Protein AF-A0A3A4NJS9-F1 (afdb_monomer_lite)

Sequence (303 aa):
MFRKFLFAFMALVCLAGTGICQDGVKNGLKVWTTDWDNGSPDTGYEIYQWTYDEREMGYFLEKQLVIPPEIAGEPYAANVYDMGMDMIMFRGRTDLSAILTVSKGSGHFPSLGTEFQHRRLNADSEWELVQPPLFTTPADISPLGVDIYYDGDEIHIAWVEDNDAAGPHSMMCDIFDQAYTLNVDGTLTAQGEKKLVFSRRLDWGGKYPNNGGITGLTVCDFDGDGDMDFIVGEMFYGDSPASCAIQMIERLSANQWATSLKELWVGTPGHGAEGVCHADIDGDNTLDLIMTSGHSNAWSVVV

Secondary structure (DSSP, 8-state):
-GGGGHHHHHHHHHHT-TTS--S---TT-EEEEE---TTB-TT-EEEEEEEEETTTTEEEEEEEEE-SPEETTEE--S-EE---EEEE--TT--S-EEEEEEEESSSSS-TT-EEEEEEEE-TTS-EEE-SS-S-BPPTT-EEEEEEEEEETTEEEEEEEEE--TT-TTEEEEEEEEEEEEE-TTS-EEE-SSPEEEEEEEEETTPPTTSPPEEEEEEEE--SSSSS-EEEEEEE-SS-BSS-EEEEEE-EEETTEE-SSPEEEEEESSB----EEEEE--SSSSS-EEEEE--SSS--EEE-

pLDDT: mean 78.02, std 16.61, range [23.78, 97.38]

Foldseek 3Di:
DVVQPPFVVQVQCVLLVPDFQPPDPDFQDWDWDWTQDQFDAQQATKIWIWTDHPVVSGTDIDIAGQGADQAQNHGDRGGWHAKAKDWDQAPPHDKIKMFIWTADPHPQFRQQFTFGFIWIQDPVRHTDTLDHTLDGDHTRKHWQYWEWDDQPNWIKIKTWIQPDPVPDFKTKTWIKMWTWDQDPSRDTDTDDDIDTQAIDMGGLPDAPVPFAHWGAWDWAPQVVPRGIKIWTKGAHPDFHQAKTFIWIFDDPDPPDIDHDIHTPDIDGPHQIFSHWDWDPRRPPPHIWIWTWHDDPPIHIDTD

Radius of gyration: 18.69 Å; chains: 1; bounding box: 50×48×46 Å

Structure (mmCIF, N/CA/C/O backbone):
data_AF-A0A3A4NJS9-F1
#
_entry.id   AF-A0A3A4NJS9-F1
#
loop_
_atom_site.group_PDB
_atom_site.id
_atom_site.type_symbol
_atom_site.label_atom_id
_atom_site.label_alt_id
_atom_site.label_comp_id
_atom_site.label_asym_id
_atom_site.label_entity_id
_atom_site.label_seq_id
_atom_site.pdbx_PDB_ins_code
_atom_site.Cartn_x
_atom_site.Cartn_y
_atom_site.Cartn_z
_atom_site.occupancy
_atom_site.B_iso_or_equiv
_atom_site.auth_seq_id
_atom_site.auth_comp_id
_atom_site.auth_asym_id
_atom_site.auth_atom_id
_atom_site.pdbx_PDB_model_num
ATOM 1 N N . MET A 1 1 ? 5.198 -13.200 -21.147 1.00 32.84 1 MET A N 1
ATOM 2 C CA . MET A 1 1 ? 4.088 -14.041 -20.646 1.00 32.84 1 MET A CA 1
ATOM 3 C C . MET A 1 1 ? 4.481 -14.814 -19.388 1.00 32.84 1 MET A C 1
ATOM 5 O O . MET A 1 1 ? 3.844 -14.592 -18.380 1.00 32.84 1 MET A O 1
ATOM 9 N N . PHE A 1 2 ? 5.563 -15.608 -19.381 1.00 23.78 2 PHE A N 1
ATOM 10 C CA . PHE A 1 2 ? 5.983 -16.382 -18.191 1.00 23.78 2 PHE A CA 1
ATOM 11 C C . PHE A 1 2 ? 6.450 -15.558 -16.971 1.00 23.78 2 PHE A C 1
ATOM 13 O O . PHE A 1 2 ? 6.254 -15.997 -15.848 1.00 23.78 2 PHE A O 1
ATOM 20 N N . ARG A 1 3 ? 7.020 -14.356 -17.162 1.00 26.44 3 ARG A N 1
ATOM 21 C CA . ARG A 1 3 ? 7.418 -13.473 -16.043 1.00 26.44 3 ARG A CA 1
ATOM 22 C C . ARG A 1 3 ? 6.233 -12.848 -15.288 1.00 26.44 3 ARG A C 1
ATOM 24 O O . ARG A 1 3 ? 6.370 -12.591 -14.104 1.00 26.44 3 ARG A O 1
ATOM 31 N N . LYS A 1 4 ? 5.084 -12.660 -15.958 1.00 33.81 4 LYS A N 1
ATOM 32 C CA . LYS A 1 4 ? 3.890 -11.991 -15.401 1.00 33.81 4 LYS A CA 1
ATOM 33 C C . LYS A 1 4 ? 3.215 -12.786 -14.275 1.00 33.81 4 LYS A C 1
ATOM 35 O O . LYS A 1 4 ? 2.537 -12.220 -13.439 1.00 33.81 4 LYS A O 1
ATOM 40 N N . PHE A 1 5 ? 3.409 -14.104 -14.254 1.00 36.88 5 PHE A N 1
ATOM 41 C CA . PHE A 1 5 ? 2.749 -14.989 -13.295 1.00 36.88 5 PHE A CA 1
ATOM 42 C C . PHE A 1 5 ? 3.582 -15.275 -12.047 1.00 36.88 5 PHE A C 1
ATOM 44 O O . PHE A 1 5 ? 3.038 -15.799 -11.087 1.00 36.88 5 PHE A O 1
ATOM 51 N N . LEU A 1 6 ? 4.884 -14.971 -12.043 1.00 36.47 6 LEU A N 1
ATOM 52 C CA . LEU A 1 6 ? 5.773 -15.453 -10.986 1.00 36.47 6 LEU A CA 1
ATOM 53 C C . LEU A 1 6 ? 5.572 -14.696 -9.661 1.00 36.47 6 LEU A C 1
ATOM 55 O O . LEU A 1 6 ? 5.582 -15.330 -8.616 1.00 36.47 6 LEU A O 1
ATOM 59 N N . PHE A 1 7 ? 5.317 -13.383 -9.693 1.00 39.06 7 PHE A N 1
ATOM 60 C CA . PHE A 1 7 ? 5.230 -12.551 -8.482 1.00 39.06 7 PHE A CA 1
ATOM 61 C C . PHE A 1 7 ? 3.995 -12.844 -7.625 1.00 39.06 7 PHE A C 1
ATOM 63 O O . PHE A 1 7 ? 4.141 -13.201 -6.458 1.00 39.06 7 PHE A O 1
ATOM 70 N N . ALA A 1 8 ? 2.796 -12.807 -8.218 1.00 42.22 8 ALA A N 1
ATOM 71 C CA . ALA A 1 8 ? 1.575 -13.209 -7.517 1.00 42.22 8 ALA A CA 1
ATOM 72 C C . ALA A 1 8 ? 1.670 -14.670 -7.036 1.00 42.22 8 ALA A C 1
ATOM 74 O O . ALA A 1 8 ? 1.317 -14.985 -5.902 1.00 42.22 8 ALA A O 1
ATOM 75 N N . PHE A 1 9 ? 2.240 -15.557 -7.860 1.00 40.66 9 PHE A N 1
ATOM 76 C CA . PHE A 1 9 ? 2.392 -16.970 -7.527 1.00 40.66 9 PHE A CA 1
ATOM 77 C C . PHE A 1 9 ? 3.321 -17.222 -6.330 1.00 40.66 9 PHE A C 1
ATOM 79 O O . PHE A 1 9 ? 3.074 -18.171 -5.602 1.00 40.66 9 PHE A O 1
ATOM 86 N N . MET A 1 10 ? 4.345 -16.404 -6.061 1.00 45.28 10 MET A N 1
ATOM 87 C CA . MET A 1 10 ? 5.249 -16.645 -4.922 1.00 45.28 10 MET A CA 1
ATOM 88 C C . MET A 1 10 ? 4.649 -16.279 -3.560 1.00 45.28 10 MET A C 1
ATOM 90 O O . MET A 1 10 ? 4.818 -17.050 -2.616 1.00 45.28 10 MET A O 1
ATOM 94 N N . ALA A 1 11 ? 3.870 -15.196 -3.468 1.00 47.75 11 ALA A N 1
ATOM 95 C CA . ALA A 1 11 ? 3.072 -14.908 -2.269 1.00 47.75 11 ALA A CA 1
ATOM 96 C C . ALA A 1 11 ? 2.036 -16.023 -2.016 1.00 47.75 11 ALA A C 1
ATOM 98 O O . ALA A 1 11 ? 1.887 -16.523 -0.902 1.00 47.75 11 ALA A O 1
ATOM 99 N N . LEU A 1 12 ? 1.401 -16.502 -3.090 1.00 49.25 12 LEU A N 1
ATOM 100 C CA . LEU A 1 12 ? 0.482 -17.642 -3.070 1.00 49.25 12 LEU A CA 1
ATOM 101 C C . LEU A 1 12 ? 1.162 -18.971 -2.698 1.00 49.25 12 LEU A C 1
ATOM 103 O O . LEU A 1 12 ? 0.545 -19.804 -2.042 1.00 49.25 12 LEU A O 1
ATOM 107 N N . VAL A 1 13 ? 2.430 -19.175 -3.068 1.00 47.41 13 VAL A N 1
ATOM 108 C CA . VAL A 1 13 ? 3.227 -20.355 -2.687 1.00 47.41 13 VAL A CA 1
ATOM 109 C C . VAL A 1 13 ? 3.629 -20.314 -1.213 1.00 47.41 13 VAL A C 1
ATOM 111 O O . VAL A 1 13 ? 3.652 -21.372 -0.594 1.00 47.41 13 VAL A O 1
ATOM 114 N N . CYS A 1 14 ? 3.868 -19.141 -0.617 1.00 46.19 14 CYS A N 1
ATOM 115 C CA . CYS A 1 14 ? 4.015 -19.024 0.841 1.00 46.19 14 CYS A CA 1
ATOM 116 C C . CYS A 1 14 ? 2.736 -19.428 1.578 1.00 46.19 14 CYS A C 1
ATOM 118 O O . CYS A 1 14 ? 2.811 -20.169 2.551 1.00 46.19 14 CYS A O 1
ATOM 120 N N . LEU A 1 15 ? 1.569 -19.040 1.057 1.00 44.38 15 LEU A N 1
ATOM 121 C CA . LEU A 1 15 ? 0.269 -19.476 1.582 1.00 44.38 15 LEU A CA 1
ATOM 122 C C . LEU A 1 15 ? -0.042 -20.960 1.294 1.00 44.38 15 LEU A C 1
ATOM 124 O O . LEU A 1 15 ? -0.908 -21.543 1.939 1.00 44.38 15 LEU A O 1
ATOM 128 N N . ALA A 1 16 ? 0.632 -21.578 0.319 1.00 38.97 16 ALA A N 1
ATOM 129 C CA . ALA A 1 16 ? 0.413 -22.964 -0.113 1.00 38.97 16 ALA A CA 1
ATOM 130 C C . ALA A 1 16 ? 1.562 -23.925 0.263 1.00 38.97 16 ALA A C 1
ATOM 132 O O . ALA A 1 16 ? 1.559 -25.088 -0.153 1.00 38.97 16 ALA A O 1
ATOM 133 N N . GLY A 1 17 ? 2.552 -23.461 1.034 1.00 37.31 17 GLY A N 1
ATOM 134 C CA . GLY A 1 17 ? 3.721 -24.224 1.466 1.00 37.31 17 GLY A CA 1
ATOM 135 C C . GLY A 1 17 ? 3.335 -25.357 2.412 1.00 37.31 17 GLY A C 1
ATOM 136 O O . GLY A 1 17 ? 3.249 -25.194 3.623 1.00 37.31 17 GLY A O 1
ATOM 137 N N . THR A 1 18 ? 3.100 -26.536 1.848 1.00 42.62 18 THR A N 1
ATOM 138 C CA . THR A 1 18 ? 2.672 -27.746 2.551 1.00 42.62 18 THR A CA 1
ATOM 139 C C . THR A 1 18 ? 3.620 -28.130 3.693 1.00 42.62 18 THR A C 1
ATOM 141 O O . THR A 1 18 ? 4.733 -28.594 3.435 1.00 42.62 18 THR A O 1
ATOM 144 N N . GLY A 1 19 ? 3.153 -28.041 4.944 1.00 35.12 19 GLY A N 1
ATOM 145 C CA . GLY A 1 19 ? 3.668 -28.896 6.016 1.00 35.12 19 GLY A CA 1
ATOM 146 C C . GLY A 1 19 ? 3.512 -28.430 7.462 1.00 35.12 19 GLY A C 1
ATOM 147 O O . GLY A 1 19 ? 3.438 -29.310 8.315 1.00 35.12 19 GLY A O 1
ATOM 148 N N . ILE A 1 20 ? 3.509 -27.123 7.769 1.00 35.12 20 ILE A N 1
ATOM 149 C CA . ILE A 1 20 ? 3.637 -26.677 9.179 1.00 35.12 20 ILE A CA 1
ATOM 150 C C . ILE A 1 20 ? 2.732 -25.491 9.574 1.00 35.12 20 ILE A C 1
ATOM 152 O O . ILE A 1 20 ? 2.315 -25.455 10.723 1.00 35.12 20 ILE A O 1
ATOM 156 N N . CYS A 1 21 ? 2.301 -24.614 8.664 1.00 36.41 21 CYS A N 1
ATOM 157 C CA . CYS A 1 21 ? 1.276 -23.601 8.957 1.00 36.41 21 CYS A CA 1
ATOM 158 C C . CYS A 1 21 ? -0.089 -24.077 8.441 1.00 36.41 21 CYS A C 1
ATOM 160 O O . CYS A 1 21 ? -0.435 -23.929 7.270 1.00 36.41 21 CYS A O 1
ATOM 162 N N . GLN A 1 22 ? -0.841 -24.767 9.298 1.00 38.66 22 GLN A N 1
ATOM 163 C CA . GLN A 1 22 ? -2.179 -25.262 8.972 1.00 38.66 22 GLN A CA 1
ATOM 164 C C . GLN A 1 22 ? -3.256 -24.625 9.847 1.00 38.66 22 GLN A C 1
ATOM 166 O O . GLN A 1 22 ? -4.275 -25.263 10.107 1.00 38.66 22 GLN A O 1
ATOM 171 N N . ASP A 1 23 ? -3.073 -23.357 10.217 1.00 40.78 23 ASP A N 1
ATOM 172 C CA . ASP A 1 23 ? -4.200 -22.503 10.565 1.00 40.78 23 ASP A CA 1
ATOM 173 C C . ASP A 1 23 ? -4.693 -21.741 9.319 1.00 40.78 23 ASP A C 1
ATOM 175 O O . ASP A 1 23 ? -4.350 -20.609 9.014 1.00 40.78 23 ASP A O 1
ATOM 179 N N . GLY A 1 24 ? -5.562 -22.423 8.561 1.00 53.25 24 GLY A N 1
ATOM 180 C CA . GLY A 1 24 ? -6.779 -21.764 8.092 1.00 53.25 24 GLY A CA 1
ATOM 181 C C . GLY A 1 24 ? -6.855 -21.176 6.680 1.00 53.25 24 GLY A C 1
ATOM 182 O O . GLY A 1 24 ? -7.648 -20.251 6.499 1.00 53.25 24 GLY A O 1
ATOM 183 N N . VAL A 1 25 ? -6.197 -21.723 5.648 1.00 61.03 25 VAL A N 1
ATOM 184 C CA . VAL A 1 25 ? -6.650 -21.433 4.269 1.00 61.03 25 VAL A CA 1
ATOM 185 C C . VAL A 1 25 ? -8.024 -22.085 4.061 1.00 61.03 25 VAL A C 1
ATOM 187 O O . VAL A 1 25 ? -8.148 -23.291 3.839 1.00 61.03 25 VAL A O 1
ATOM 190 N N . LYS A 1 26 ? -9.086 -21.290 4.213 1.00 73.25 26 LYS A N 1
ATOM 191 C CA . LYS A 1 26 ? -10.477 -21.744 4.100 1.00 73.25 26 LYS A CA 1
ATOM 192 C C . LYS A 1 26 ? -10.933 -21.694 2.652 1.00 73.25 26 LYS A C 1
ATOM 194 O O . LYS A 1 26 ? -10.577 -20.787 1.903 1.00 73.25 26 LYS A O 1
ATOM 199 N N . ASN A 1 27 ? -11.771 -22.653 2.275 1.00 81.50 27 ASN A N 1
ATOM 200 C CA . ASN A 1 27 ? -12.459 -22.626 0.992 1.00 81.50 27 ASN A CA 1
ATOM 201 C C . ASN A 1 27 ? -13.167 -21.280 0.783 1.00 81.50 27 ASN A C 1
ATOM 203 O O . ASN A 1 27 ? -13.883 -20.807 1.668 1.00 81.50 27 ASN A O 1
ATOM 207 N N . GLY A 1 28 ? -12.956 -20.671 -0.379 1.00 81.06 28 GLY A N 1
ATOM 208 C CA . GLY A 1 28 ? -13.473 -19.348 -0.703 1.00 81.06 28 GLY A CA 1
ATOM 209 C C . GLY A 1 28 ? -12.636 -18.178 -0.183 1.00 81.06 28 GLY A C 1
ATOM 210 O O . GLY A 1 28 ? -13.082 -17.044 -0.347 1.00 81.06 28 GLY A O 1
ATOM 211 N N . LEU A 1 29 ? -11.454 -18.404 0.415 1.00 81.06 29 LEU A N 1
ATOM 212 C CA . LEU A 1 29 ? -10.520 -17.318 0.730 1.00 81.06 29 LEU A CA 1
ATOM 213 C C . LEU A 1 29 ? -10.198 -16.546 -0.549 1.00 81.06 29 LEU A C 1
ATOM 215 O O . LEU A 1 29 ? -9.779 -17.144 -1.541 1.00 81.06 29 LEU A O 1
ATOM 219 N N . LYS A 1 30 ? -10.380 -15.228 -0.500 1.00 81.62 30 LYS A N 1
ATOM 220 C CA . LYS A 1 30 ? -10.083 -14.326 -1.606 1.00 81.62 30 LYS A CA 1
ATOM 221 C C . LYS A 1 30 ? -8.822 -13.527 -1.312 1.00 81.62 30 LYS A C 1
ATOM 223 O O . LYS A 1 30 ? -8.692 -12.965 -0.231 1.00 81.62 30 LYS A O 1
ATOM 228 N N . VAL A 1 31 ? -7.926 -13.476 -2.288 1.00 79.12 31 VAL A N 1
ATOM 229 C CA . VAL A 1 31 ? -6.714 -12.651 -2.279 1.00 79.12 31 VAL A CA 1
ATOM 230 C C . VAL A 1 31 ? -6.769 -11.751 -3.499 1.00 79.12 31 VAL A C 1
ATOM 232 O O . VAL A 1 31 ? -7.114 -12.217 -4.583 1.00 79.12 31 VAL A O 1
ATOM 235 N N . TRP A 1 32 ? -6.425 -10.478 -3.344 1.00 81.06 32 TRP A N 1
ATOM 236 C CA . TRP A 1 32 ? -6.369 -9.544 -4.460 1.00 81.06 32 TRP A CA 1
ATOM 237 C C . TRP A 1 32 ? -4.940 -9.089 -4.694 1.00 81.06 32 TRP A C 1
ATOM 239 O O . TRP A 1 32 ? -4.208 -8.805 -3.753 1.00 81.06 32 TRP A O 1
ATOM 249 N N . THR A 1 33 ? -4.542 -9.023 -5.957 1.00 76.62 33 THR A N 1
ATOM 250 C CA . THR A 1 33 ? -3.217 -8.541 -6.357 1.00 76.62 33 THR A CA 1
ATOM 251 C C . THR A 1 33 ? -3.353 -7.618 -7.555 1.00 76.62 33 THR A C 1
ATOM 253 O O . THR A 1 33 ? -4.191 -7.859 -8.426 1.00 76.62 33 THR A O 1
ATOM 256 N N . THR A 1 34 ? -2.497 -6.614 -7.650 1.00 74.81 34 THR A N 1
ATOM 257 C CA . THR A 1 34 ? -2.317 -5.793 -8.853 1.00 74.81 34 THR A CA 1
ATOM 258 C C . THR A 1 34 ? -1.101 -6.270 -9.643 1.00 74.81 34 THR A C 1
ATOM 260 O O . THR A 1 34 ? -0.185 -6.870 -9.081 1.00 74.81 34 THR A O 1
ATOM 263 N N . ASP A 1 35 ? -1.096 -6.050 -10.961 1.00 67.88 35 ASP A N 1
ATOM 264 C CA . ASP A 1 35 ? 0.132 -6.205 -11.753 1.00 67.88 35 ASP A CA 1
ATOM 265 C C . ASP A 1 35 ? 0.956 -4.920 -11.671 1.00 67.88 35 ASP A C 1
ATOM 267 O O . ASP A 1 35 ? 0.426 -3.829 -11.886 1.00 67.88 35 ASP A O 1
ATOM 271 N N . TRP A 1 36 ? 2.257 -5.057 -11.441 1.00 60.03 36 TRP A N 1
ATOM 272 C CA . TRP A 1 36 ? 3.209 -3.990 -11.712 1.00 60.03 36 TRP A CA 1
ATOM 273 C C . TRP A 1 36 ? 3.737 -4.201 -13.128 1.00 60.03 36 TRP A C 1
ATOM 275 O O . TRP A 1 36 ? 4.666 -4.986 -13.345 1.00 60.03 36 TRP A O 1
ATOM 285 N N . ASP A 1 37 ? 3.136 -3.541 -14.122 1.00 56.00 37 ASP A N 1
ATOM 286 C CA . ASP A 1 37 ? 3.671 -3.578 -15.476 1.00 56.00 37 ASP A CA 1
ATOM 287 C C . ASP A 1 37 ? 4.039 -2.208 -16.051 1.00 56.00 37 ASP A C 1
ATOM 289 O O . ASP A 1 37 ? 3.354 -1.195 -15.948 1.00 56.00 37 ASP A O 1
ATOM 293 N N . ASN A 1 38 ? 5.214 -2.198 -16.677 1.00 53.44 38 ASN A N 1
ATOM 294 C CA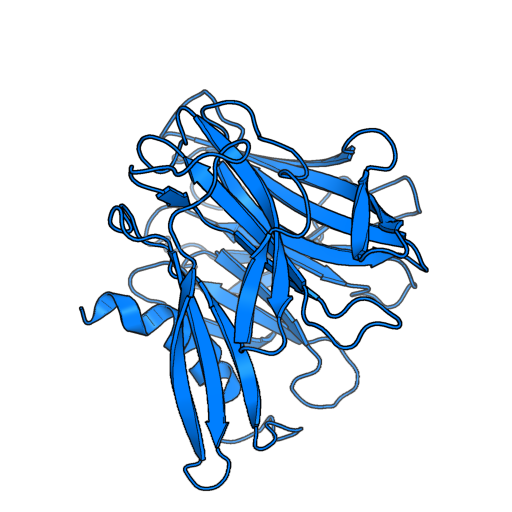 . ASN A 1 38 ? 5.721 -1.075 -17.440 1.00 53.44 38 ASN A CA 1
ATOM 295 C C . ASN A 1 38 ? 4.893 -0.988 -18.734 1.00 53.44 38 ASN A C 1
ATOM 297 O O . ASN A 1 38 ? 5.205 -1.669 -19.716 1.00 53.44 38 ASN A O 1
ATOM 301 N N . GLY A 1 39 ? 3.827 -0.185 -18.717 1.00 52.50 39 GLY A N 1
ATOM 302 C CA . GLY A 1 39 ? 2.961 0.049 -19.873 1.00 52.50 39 GLY A CA 1
ATOM 303 C C . GLY A 1 39 ? 1.733 -0.854 -19.944 1.00 52.50 39 GLY A C 1
ATOM 304 O O . GLY A 1 39 ? 1.499 -1.460 -20.996 1.00 52.50 39 GLY A O 1
ATOM 305 N N . SER A 1 40 ? 0.941 -0.914 -18.864 1.00 54.16 40 SER A N 1
ATOM 306 C CA . SER A 1 40 ? -0.438 -1.406 -18.955 1.00 54.16 40 SER A CA 1
ATOM 307 C C . SER A 1 40 ? -1.133 -0.718 -20.139 1.00 54.16 40 SER A C 1
ATOM 309 O O . SER A 1 40 ? -1.053 0.510 -20.254 1.00 54.16 40 SER A O 1
ATOM 311 N N . PRO A 1 41 ? -1.734 -1.486 -21.069 1.00 52.94 41 PRO A N 1
ATOM 312 C CA . PRO A 1 41 ? -2.335 -0.933 -22.277 1.00 52.94 41 PRO A CA 1
ATOM 313 C C . PRO A 1 41 ? -3.440 0.078 -21.943 1.00 52.94 41 PRO A C 1
ATOM 315 O O . PRO A 1 41 ? -4.017 0.034 -20.859 1.00 52.94 41 PRO A O 1
ATOM 318 N N . ASP A 1 42 ? -3.804 0.919 -22.920 1.00 53.12 42 ASP A N 1
ATOM 319 C CA . ASP A 1 42 ? -4.856 1.963 -22.866 1.00 53.12 42 ASP A CA 1
ATOM 320 C C . ASP A 1 42 ? -6.264 1.472 -22.423 1.00 53.12 42 ASP A C 1
ATOM 322 O O . ASP A 1 42 ? -7.248 2.206 -22.491 1.00 53.12 42 ASP A O 1
ATOM 326 N N . THR A 1 43 ? -6.396 0.206 -22.022 1.00 53.00 43 THR A N 1
ATOM 327 C CA . THR A 1 43 ? -7.625 -0.477 -21.614 1.00 53.00 43 THR A CA 1
ATOM 328 C C . THR A 1 43 ? -7.899 -0.442 -20.107 1.00 53.00 43 THR A C 1
ATOM 330 O O . THR A 1 43 ? -8.963 -0.906 -19.705 1.00 53.00 43 THR A O 1
ATOM 333 N N . GLY A 1 44 ? -6.985 0.094 -19.290 1.00 60.44 44 GLY A N 1
ATOM 334 C CA . GLY A 1 44 ? -7.092 0.125 -17.825 1.00 60.44 44 GLY A CA 1
ATOM 335 C C . GLY A 1 44 ? -6.130 -0.843 -17.131 1.00 60.44 44 GLY A C 1
ATOM 336 O O . GLY A 1 44 ? -5.307 -1.472 -17.794 1.00 60.44 44 GLY A O 1
ATOM 337 N N . TYR A 1 45 ? -6.216 -0.946 -15.803 1.00 71.00 45 TYR A N 1
ATOM 338 C CA . TYR A 1 45 ? -5.335 -1.794 -14.992 1.00 71.00 45 TYR A CA 1
ATOM 339 C C . TYR A 1 45 ? -6.059 -3.029 -14.449 1.00 71.00 45 TYR A C 1
ATOM 341 O O . TYR A 1 45 ? -7.282 -3.060 -14.287 1.00 71.00 45 TYR A O 1
ATOM 349 N N . GLU A 1 46 ? -5.286 -4.082 -14.201 1.00 74.31 46 GLU A N 1
ATOM 350 C CA . GLU A 1 46 ? -5.798 -5.401 -13.839 1.00 74.31 46 GLU A CA 1
ATOM 351 C C . GLU A 1 46 ? -5.730 -5.593 -12.323 1.00 74.31 46 GLU A C 1
ATOM 353 O O . GLU A 1 46 ? -4.654 -5.527 -11.727 1.00 74.31 46 GLU A O 1
ATOM 358 N N . ILE A 1 47 ? -6.886 -5.857 -11.712 1.00 78.88 47 ILE A N 1
ATOM 359 C CA . ILE A 1 47 ? -6.968 -6.395 -10.355 1.00 78.88 47 ILE A CA 1
ATOM 360 C C . ILE A 1 47 ? -7.292 -7.877 -10.495 1.00 78.88 47 ILE A C 1
ATOM 362 O O . ILE A 1 47 ? -8.315 -8.279 -11.056 1.00 78.88 47 ILE A O 1
ATOM 366 N N . TYR A 1 48 ? -6.400 -8.713 -9.996 1.00 81.00 48 TYR A N 1
ATOM 367 C CA . TYR A 1 48 ? -6.583 -10.152 -9.982 1.00 81.00 48 TYR A CA 1
ATOM 368 C C . TYR A 1 48 ? -7.197 -10.560 -8.651 1.00 81.00 48 TYR A C 1
ATOM 370 O O . TYR A 1 48 ? -6.640 -10.248 -7.604 1.00 81.00 48 TYR A O 1
ATOM 378 N N . GLN A 1 49 ? -8.316 -11.275 -8.694 1.00 84.69 49 GLN A N 1
ATOM 379 C CA . GLN A 1 49 ? -8.897 -11.945 -7.539 1.00 84.69 49 GLN A CA 1
ATOM 380 C C . GLN A 1 49 ? -8.539 -13.430 -7.617 1.00 84.69 49 GLN A C 1
ATOM 382 O O . GLN A 1 49 ? -8.912 -14.136 -8.551 1.00 84.69 49 GLN A O 1
ATOM 387 N N . TRP A 1 50 ? -7.857 -13.928 -6.602 1.00 83.00 50 TRP A N 1
ATOM 388 C CA . TRP A 1 50 ? -7.540 -15.335 -6.426 1.00 83.00 50 TRP A CA 1
ATOM 389 C C . TRP A 1 50 ? -8.501 -15.915 -5.405 1.00 83.00 50 TRP A C 1
ATOM 391 O O . TRP A 1 50 ? -8.647 -15.353 -4.328 1.00 83.00 50 TRP A O 1
ATOM 401 N N 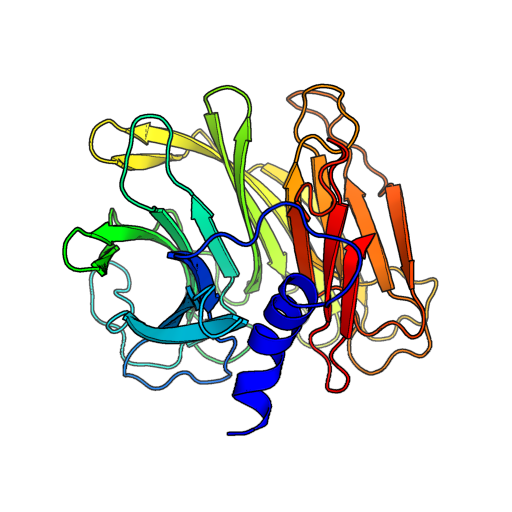. THR A 1 51 ? -9.159 -17.025 -5.723 1.00 83.62 51 THR A N 1
ATOM 402 C CA . THR A 1 51 ? -10.040 -17.723 -4.776 1.00 83.62 51 THR A CA 1
ATOM 403 C C . THR A 1 51 ? -9.485 -19.103 -4.478 1.00 83.62 51 THR A C 1
ATOM 405 O O . THR A 1 51 ? -9.282 -19.888 -5.403 1.00 83.62 51 THR A O 1
ATOM 408 N N . TYR A 1 52 ? -9.244 -19.412 -3.208 1.00 82.94 52 TYR A N 1
ATOM 409 C CA . TYR A 1 52 ? -8.831 -20.748 -2.797 1.00 82.94 52 TYR A CA 1
ATOM 410 C C . TYR A 1 52 ? -10.004 -21.732 -2.879 1.00 82.94 52 TYR A C 1
ATOM 412 O O . TYR A 1 52 ? -11.064 -21.471 -2.310 1.00 82.94 52 TYR A O 1
ATOM 420 N N . ASP A 1 53 ? -9.808 -22.876 -3.535 1.00 82.88 53 ASP A N 1
ATOM 421 C CA . ASP A 1 53 ? -10.715 -24.026 -3.463 1.00 82.88 53 ASP A CA 1
ATOM 422 C C . ASP A 1 53 ? -10.026 -25.162 -2.703 1.00 82.88 53 ASP A C 1
ATOM 424 O O . ASP A 1 53 ? -9.011 -25.712 -3.138 1.00 82.88 53 ASP A O 1
ATOM 428 N N . GLU A 1 54 ? -10.612 -25.549 -1.572 1.00 84.19 54 GLU A N 1
ATOM 429 C CA . GLU A 1 54 ? -10.098 -26.642 -0.740 1.00 84.19 54 GLU A CA 1
ATOM 430 C C . GLU A 1 54 ? -10.128 -28.001 -1.454 1.00 84.19 54 GLU A C 1
ATOM 432 O O . GLU A 1 54 ? -9.322 -28.877 -1.153 1.00 84.19 54 GLU A O 1
ATOM 437 N N . ARG A 1 55 ? -11.053 -28.200 -2.402 1.00 84.81 55 ARG A N 1
ATOM 438 C CA . ARG A 1 55 ? -11.226 -29.485 -3.099 1.00 84.81 55 ARG A CA 1
ATOM 439 C C . ARG A 1 55 ? -10.105 -29.726 -4.096 1.00 84.81 55 ARG A C 1
ATOM 441 O O . ARG A 1 55 ? -9.705 -30.866 -4.307 1.00 84.81 55 ARG A O 1
ATOM 448 N N . GLU A 1 56 ? -9.622 -28.643 -4.688 1.00 85.19 56 GLU A N 1
ATOM 449 C CA . GLU A 1 56 ? -8.553 -28.637 -5.685 1.00 85.19 56 GLU A CA 1
ATOM 450 C C . GLU A 1 56 ? -7.194 -28.308 -5.047 1.00 85.19 56 GLU A C 1
ATOM 452 O O . GLU A 1 56 ? -6.168 -28.380 -5.721 1.00 85.19 56 GLU A O 1
ATOM 457 N N . MET A 1 57 ? -7.180 -27.986 -3.744 1.00 80.69 57 MET A N 1
ATOM 458 C CA . MET A 1 57 ? -5.990 -27.613 -2.974 1.00 80.69 57 MET A CA 1
ATOM 459 C C . MET A 1 57 ? -5.192 -26.499 -3.666 1.00 80.69 57 MET A C 1
ATOM 461 O O . MET A 1 57 ? -3.966 -26.565 -3.778 1.00 80.69 57 MET A O 1
ATOM 465 N N . GLY A 1 58 ? -5.893 -25.491 -4.188 1.00 78.38 58 GLY A N 1
ATOM 466 C CA . GLY A 1 58 ? -5.276 -24.480 -5.037 1.00 78.38 58 GLY A CA 1
ATOM 467 C C . GLY A 1 58 ? -6.117 -23.226 -5.220 1.00 78.38 58 GLY A C 1
ATOM 468 O O . GLY A 1 58 ? -7.292 -23.175 -4.863 1.00 78.38 58 GLY A O 1
ATOM 469 N N . TYR A 1 59 ? -5.486 -22.204 -5.792 1.00 79.50 59 TYR A N 1
ATOM 470 C CA . TYR A 1 59 ? -6.118 -20.923 -6.080 1.00 79.50 59 TYR A CA 1
ATOM 471 C C . TYR A 1 59 ? -6.555 -20.824 -7.540 1.00 79.50 59 TYR A C 1
ATOM 473 O O . TYR A 1 59 ? -5.807 -21.162 -8.460 1.00 79.50 59 TYR A O 1
ATOM 481 N N . PHE A 1 60 ? -7.756 -20.294 -7.740 1.00 86.25 60 PHE A N 1
ATOM 482 C CA . PHE A 1 60 ? -8.342 -19.997 -9.039 1.00 86.25 60 PHE A CA 1
ATOM 483 C C . PHE A 1 60 ? -8.261 -18.507 -9.306 1.00 86.25 60 PHE A C 1
ATOM 485 O O . PHE A 1 60 ? -8.662 -17.699 -8.471 1.00 86.25 60 PHE A O 1
ATOM 492 N N . LEU A 1 61 ? -7.746 -18.162 -10.480 1.00 81.38 61 LEU A N 1
ATOM 493 C CA . LEU A 1 61 ? -7.593 -16.785 -10.914 1.00 81.38 61 LEU A CA 1
ATOM 494 C C . LEU A 1 61 ? -8.862 -16.300 -11.613 1.00 81.38 61 LEU A C 1
ATOM 496 O O . LEU A 1 61 ? -9.223 -16.800 -12.679 1.00 81.38 61 LEU A O 1
ATOM 500 N N . GLU A 1 62 ? -9.480 -15.273 -11.051 1.00 82.44 62 GLU A N 1
ATOM 501 C CA . GLU A 1 62 ? -10.451 -14.420 -11.717 1.00 82.44 62 GLU A CA 1
ATOM 502 C C . GLU A 1 62 ? -9.795 -13.066 -12.000 1.00 82.44 62 GLU A C 1
ATOM 504 O O . GLU A 1 62 ? -9.215 -12.429 -11.121 1.00 82.44 62 GLU A O 1
ATOM 509 N N . LYS A 1 63 ? -9.852 -12.625 -13.254 1.00 77.19 63 LYS A N 1
ATOM 510 C CA . LYS A 1 63 ? -9.300 -11.336 -13.666 1.00 77.19 63 LYS A CA 1
ATOM 511 C C . LYS A 1 63 ? -10.422 -10.312 -13.735 1.00 77.19 63 LYS A C 1
ATOM 513 O O . LYS A 1 63 ? -11.340 -10.478 -14.538 1.00 77.19 63 LYS A O 1
ATOM 518 N N . GLN A 1 64 ? -10.298 -9.240 -12.963 1.00 71.81 64 GLN A N 1
ATOM 519 C CA . GLN A 1 64 ? -11.164 -8.074 -13.056 1.00 71.81 64 GLN A CA 1
ATOM 520 C C . GLN A 1 64 ? -10.394 -6.940 -13.730 1.00 71.81 64 GLN A C 1
ATOM 522 O O . GLN A 1 64 ? -9.286 -6.581 -13.329 1.00 71.81 64 GLN A O 1
ATOM 527 N N . LEU A 1 65 ? -10.970 -6.395 -14.798 1.00 68.44 65 LEU A N 1
ATOM 528 C CA . LEU A 1 65 ? -10.424 -5.210 -15.443 1.00 68.44 65 LEU A CA 1
ATOM 529 C C . LEU A 1 65 ? -11.057 -3.987 -14.792 1.00 68.44 65 LEU A C 1
ATOM 531 O O . LEU A 1 65 ? -12.277 -3.827 -14.845 1.00 68.44 65 LEU A O 1
ATOM 535 N N . VAL A 1 66 ? -10.235 -3.115 -14.222 1.00 66.75 66 VAL A N 1
ATOM 536 C CA . VAL A 1 66 ? -10.692 -1.775 -13.873 1.00 66.75 66 VAL A CA 1
ATOM 537 C C . VAL A 1 66 ? -10.621 -0.946 -15.149 1.00 66.75 66 VAL A C 1
ATOM 539 O O . VAL A 1 66 ? -9.551 -0.776 -15.732 1.00 66.75 66 VAL A O 1
ATOM 542 N N . ILE A 1 67 ? -11.792 -0.502 -15.612 1.00 62.84 67 ILE A N 1
ATOM 543 C CA . ILE A 1 67 ? -12.010 0.362 -16.789 1.00 62.84 67 ILE A CA 1
ATOM 544 C C . ILE A 1 67 ? -11.056 1.579 -16.725 1.00 62.84 67 ILE A C 1
ATOM 546 O O . ILE A 1 67 ? -10.666 1.941 -15.609 1.00 62.84 67 ILE A O 1
ATOM 550 N N . PRO A 1 68 ? -10.640 2.188 -17.868 1.00 60.91 68 PRO A N 1
ATOM 551 C CA . PRO A 1 68 ? -9.547 3.158 -17.912 1.00 60.91 68 PRO A CA 1
ATOM 552 C C . PRO A 1 68 ? -9.615 4.169 -16.774 1.00 60.91 68 PRO A C 1
ATOM 554 O O . PRO A 1 68 ? -10.713 4.649 -16.474 1.00 60.91 68 PRO A O 1
ATOM 557 N N . PRO A 1 69 ? -8.479 4.481 -16.128 1.00 59.88 69 PRO A N 1
ATOM 558 C CA . PRO A 1 69 ? -8.487 5.384 -14.992 1.00 59.88 69 PRO A CA 1
ATOM 559 C C . PRO A 1 69 ? -9.202 6.682 -15.366 1.00 59.88 69 PRO A C 1
ATOM 561 O O . PRO A 1 69 ? -8.919 7.297 -16.394 1.00 59.88 69 PRO A O 1
ATOM 564 N N . GLU A 1 70 ? -10.152 7.085 -14.529 1.00 64.06 70 GLU A N 1
ATOM 565 C CA . GLU A 1 70 ? -10.731 8.416 -14.604 1.00 64.06 70 GLU A CA 1
ATOM 566 C C . GLU A 1 70 ? -9.761 9.379 -13.920 1.00 64.06 70 GLU A C 1
ATOM 568 O O . GLU A 1 70 ? -9.473 9.230 -12.734 1.00 64.06 70 GLU A O 1
ATOM 573 N N . ILE A 1 71 ? -9.251 10.359 -14.663 1.00 61.00 71 ILE A N 1
ATOM 574 C CA . ILE A 1 71 ? -8.440 11.459 -14.142 1.00 61.00 71 ILE A CA 1
ATOM 575 C C . ILE A 1 71 ? -9.338 12.663 -13.978 1.00 61.00 71 ILE A C 1
ATOM 577 O O . ILE A 1 71 ? -9.896 13.159 -14.954 1.00 61.00 71 ILE A O 1
ATOM 581 N N . ALA A 1 72 ? -9.443 13.167 -12.749 1.00 57.03 72 ALA A N 1
ATOM 582 C CA . ALA A 1 72 ? -10.306 14.308 -12.438 1.00 57.03 72 ALA A CA 1
ATOM 583 C C . ALA A 1 72 ? -11.754 14.133 -12.960 1.00 57.03 72 ALA A C 1
ATOM 585 O O . ALA A 1 72 ? -12.414 15.112 -13.302 1.00 57.03 72 ALA A O 1
ATOM 586 N N . GLY A 1 73 ? -12.234 12.883 -13.014 1.00 63.44 73 GLY A N 1
ATOM 587 C CA . GLY A 1 73 ? -13.554 12.523 -13.541 1.00 63.44 73 GLY A CA 1
ATOM 588 C C . GLY A 1 73 ? -13.635 12.358 -15.064 1.00 63.44 73 GLY A C 1
ATOM 589 O O . GLY A 1 73 ? -14.738 12.249 -15.587 1.00 63.44 73 GLY A O 1
ATOM 590 N N . GLU A 1 74 ? -12.506 12.340 -15.780 1.00 67.00 74 GLU A N 1
ATOM 591 C CA . GLU A 1 74 ? -12.450 12.188 -17.239 1.00 67.00 74 GLU A CA 1
ATOM 592 C C . GLU A 1 74 ? -11.659 10.934 -17.653 1.00 67.00 74 GLU A C 1
ATOM 594 O O . GLU A 1 74 ? -10.635 10.633 -17.038 1.00 67.00 74 GLU A O 1
ATOM 599 N N . PRO A 1 75 ? -12.053 10.211 -18.716 1.00 74.25 75 PRO A N 1
ATOM 600 C CA . PRO A 1 75 ? -11.315 9.035 -19.178 1.00 74.25 75 PRO A CA 1
ATOM 601 C C . PRO A 1 75 ? -9.858 9.352 -19.557 1.00 74.25 75 PRO A C 1
ATOM 603 O O . PRO A 1 75 ? -9.600 10.240 -20.374 1.00 74.25 75 PRO A O 1
ATOM 606 N N . TYR A 1 76 ? -8.898 8.585 -19.033 1.00 74.75 76 TYR A N 1
ATOM 607 C CA . TYR A 1 76 ? -7.487 8.656 -19.427 1.00 74.75 76 TYR A CA 1
ATOM 608 C C . TYR A 1 76 ? -7.099 7.514 -20.362 1.00 74.75 76 TYR A C 1
ATOM 610 O O . TYR A 1 76 ? -7.315 6.344 -20.059 1.00 74.75 76 TYR A O 1
ATOM 618 N N . ALA A 1 77 ? -6.490 7.867 -21.494 1.00 72.19 77 ALA A N 1
ATOM 619 C CA . ALA A 1 77 ? -6.072 6.935 -22.539 1.00 72.19 77 ALA A CA 1
ATOM 620 C C . ALA A 1 77 ? -4.562 7.051 -22.808 1.00 72.19 77 ALA A C 1
ATOM 622 O O . ALA A 1 77 ? -4.144 7.422 -23.906 1.00 72.19 77 ALA A O 1
ATOM 623 N N . ALA A 1 78 ? -3.752 6.824 -21.775 1.00 73.56 78 ALA A N 1
ATOM 624 C CA . ALA A 1 78 ? -2.311 6.640 -21.913 1.00 73.56 78 ALA A CA 1
ATOM 625 C C . ALA A 1 78 ? -1.793 5.670 -20.840 1.00 73.56 78 ALA A C 1
ATOM 627 O O . ALA A 1 78 ? -2.548 5.218 -19.978 1.00 73.56 78 ALA A O 1
ATOM 628 N N . ASN A 1 79 ? -0.495 5.367 -20.897 1.00 73.19 79 ASN A N 1
ATOM 629 C CA . ASN A 1 79 ? 0.139 4.417 -19.991 1.00 73.19 79 ASN A CA 1
ATOM 630 C C . ASN A 1 79 ? 0.042 4.856 -18.522 1.00 73.19 79 ASN A C 1
ATOM 632 O O . ASN A 1 79 ? 0.327 6.005 -18.168 1.00 73.19 79 ASN A O 1
ATOM 636 N N . VAL A 1 80 ? -0.276 3.884 -17.674 1.00 73.19 80 VAL A N 1
ATOM 637 C CA . VAL A 1 80 ? -0.136 3.952 -16.218 1.00 73.19 80 VAL A CA 1
ATOM 638 C C . VAL A 1 80 ? 1.150 3.222 -15.836 1.00 73.19 80 VAL A C 1
ATOM 640 O O . VAL A 1 80 ? 1.514 2.222 -16.460 1.00 73.19 80 VAL A O 1
ATOM 643 N N . TYR A 1 81 ? 1.843 3.749 -14.836 1.00 71.94 81 TYR A N 1
ATOM 644 C CA . TYR A 1 81 ? 3.033 3.158 -14.230 1.00 71.94 81 TYR A CA 1
ATOM 645 C C . TYR A 1 81 ? 2.794 3.006 -12.726 1.00 71.94 81 TYR A C 1
ATOM 647 O O . TYR A 1 81 ? 1.827 3.568 -12.225 1.00 71.94 81 TYR A O 1
ATOM 655 N N . ASP A 1 82 ? 3.645 2.231 -12.050 1.00 68.56 82 ASP A N 1
ATOM 656 C CA . ASP A 1 82 ? 3.767 2.087 -10.588 1.00 68.56 82 ASP A CA 1
ATOM 657 C C . ASP A 1 82 ? 2.473 2.182 -9.775 1.00 68.56 82 ASP A C 1
ATOM 659 O O . ASP A 1 82 ? 1.922 3.265 -9.554 1.00 68.56 82 ASP A O 1
ATOM 663 N N . MET A 1 83 ? 2.025 1.030 -9.278 1.00 69.88 83 MET A N 1
ATOM 664 C CA . MET A 1 83 ? 0.808 0.933 -8.486 1.00 69.88 83 MET A CA 1
ATOM 665 C C . MET A 1 83 ? 1.084 0.243 -7.160 1.00 69.88 83 MET A C 1
ATOM 667 O O . MET A 1 83 ? 1.490 -0.917 -7.116 1.00 69.88 83 MET A O 1
ATOM 671 N N . GLY A 1 84 ? 0.791 0.960 -6.089 1.00 78.06 84 GLY A N 1
ATOM 672 C CA . GLY A 1 84 ? 0.526 0.422 -4.770 1.00 78.06 84 GLY A CA 1
ATOM 673 C C . GLY A 1 84 ? -0.976 0.231 -4.604 1.00 78.06 84 GLY A C 1
ATOM 674 O O . GLY A 1 84 ? -1.794 0.968 -5.163 1.00 78.06 84 GLY A O 1
ATOM 675 N N . MET A 1 85 ? -1.346 -0.776 -3.834 1.00 86.81 85 MET A N 1
ATOM 676 C CA . MET A 1 85 ? -2.725 -1.021 -3.462 1.00 86.81 85 MET A CA 1
ATOM 677 C C . MET A 1 85 ? -2.749 -1.585 -2.061 1.00 86.81 85 MET A C 1
ATOM 679 O O . MET A 1 85 ? -1.985 -2.498 -1.763 1.00 86.81 85 MET A O 1
ATOM 683 N N . ASP A 1 86 ? -3.706 -1.109 -1.282 1.00 90.25 86 ASP A N 1
ATOM 684 C CA . ASP A 1 86 ? -4.172 -1.837 -0.119 1.00 90.25 86 ASP A CA 1
ATOM 685 C C . ASP A 1 86 ? -5.707 -1.836 -0.071 1.00 90.25 86 ASP A C 1
ATOM 687 O O . ASP A 1 86 ? -6.375 -1.022 -0.729 1.00 90.25 86 ASP A O 1
ATOM 691 N N . MET A 1 87 ? -6.272 -2.817 0.626 1.00 90.94 87 MET A N 1
ATOM 692 C CA . MET A 1 87 ? -7.701 -3.067 0.699 1.00 90.94 87 MET A CA 1
ATOM 693 C C . MET A 1 87 ? -8.167 -3.246 2.136 1.00 90.94 87 MET A C 1
ATOM 695 O O . MET A 1 87 ? -7.584 -3.984 2.920 1.00 90.94 87 MET A O 1
ATOM 699 N N . ILE A 1 88 ? -9.323 -2.668 2.445 1.00 91.56 88 ILE A N 1
ATOM 700 C CA . ILE A 1 88 ? -9.917 -2.743 3.772 1.00 91.56 88 ILE A CA 1
ATOM 701 C C . ILE A 1 88 ? -11.434 -2.888 3.685 1.00 91.56 88 ILE A C 1
ATOM 703 O O . ILE A 1 88 ? -12.105 -2.280 2.850 1.00 91.56 88 ILE A O 1
ATOM 707 N N . MET A 1 89 ? -12.007 -3.678 4.589 1.00 92.12 89 MET A N 1
ATOM 708 C CA . MET A 1 89 ? -13.431 -3.584 4.903 1.00 92.12 89 MET A CA 1
ATOM 709 C C . MET A 1 89 ? -13.594 -2.621 6.071 1.00 92.12 89 MET A C 1
ATOM 711 O O . MET A 1 89 ? -13.219 -2.935 7.202 1.00 92.12 89 MET A O 1
ATOM 715 N N . PHE A 1 90 ? -14.152 -1.442 5.812 1.00 93.19 90 PHE A N 1
ATOM 716 C CA . PHE A 1 90 ? -14.369 -0.475 6.882 1.00 93.19 90 PHE A CA 1
ATOM 717 C C . PHE A 1 90 ? -15.333 -1.010 7.949 1.00 93.19 90 PHE A C 1
ATOM 719 O O . PHE A 1 90 ? -16.310 -1.706 7.657 1.00 93.19 90 PHE A O 1
ATOM 726 N N . ARG A 1 91 ? -15.094 -0.641 9.211 1.00 91.50 91 ARG A N 1
ATOM 727 C CA . ARG A 1 91 ? -15.946 -1.029 10.343 1.00 91.50 91 ARG A CA 1
ATOM 728 C C . ARG A 1 91 ? -17.404 -0.643 10.085 1.00 91.50 91 ARG A C 1
ATOM 730 O O . ARG A 1 91 ? -17.714 0.490 9.728 1.00 91.50 91 ARG A O 1
ATOM 737 N N . GLY A 1 92 ? -18.309 -1.597 10.297 1.00 89.25 92 GLY A N 1
ATOM 738 C CA . GLY A 1 92 ? -19.747 -1.404 10.082 1.00 89.25 92 GLY A CA 1
ATOM 739 C C . GLY A 1 92 ? -20.193 -1.474 8.618 1.00 89.25 92 GLY A C 1
ATOM 740 O O . GLY A 1 92 ? -21.377 -1.274 8.345 1.00 89.25 92 GLY A O 1
ATOM 741 N N . ARG A 1 93 ? -19.281 -1.783 7.690 1.00 89.44 93 ARG A N 1
ATOM 742 C CA . ARG A 1 93 ? -19.563 -2.011 6.272 1.00 89.44 93 ARG A CA 1
ATOM 743 C C . ARG A 1 93 ? -19.333 -3.474 5.889 1.00 89.44 93 ARG A C 1
ATOM 745 O O . ARG A 1 93 ? -18.711 -4.232 6.628 1.00 89.44 93 ARG A O 1
ATOM 752 N N . THR A 1 94 ? -19.892 -3.876 4.752 1.00 89.25 94 THR A N 1
ATOM 753 C CA . THR A 1 94 ? -19.777 -5.249 4.213 1.00 89.25 94 THR A CA 1
ATOM 754 C C . THR A 1 94 ? -19.134 -5.290 2.832 1.00 89.25 94 THR A C 1
ATOM 756 O O . THR A 1 94 ? -18.831 -6.362 2.321 1.00 89.25 94 THR A O 1
ATOM 759 N N . ASP A 1 95 ? -19.002 -4.131 2.202 1.00 90.88 95 ASP A N 1
ATOM 760 C CA . ASP A 1 95 ? -18.303 -3.914 0.950 1.00 90.88 95 ASP A CA 1
ATOM 761 C C . ASP A 1 95 ? -16.799 -3.749 1.190 1.00 90.88 95 ASP A C 1
ATOM 763 O O . ASP A 1 95 ? -16.371 -3.192 2.203 1.00 90.88 95 ASP A O 1
ATOM 767 N N . LEU A 1 96 ? -16.008 -4.250 0.241 1.00 91.88 96 LEU A N 1
ATOM 768 C CA . LEU A 1 96 ? -14.557 -4.111 0.239 1.00 91.88 96 LEU A CA 1
ATOM 769 C C . LEU A 1 96 ? -14.182 -2.773 -0.400 1.00 91.88 96 LEU A C 1
ATOM 771 O O . LEU A 1 96 ? -14.620 -2.473 -1.514 1.00 91.88 96 LEU A O 1
ATOM 775 N N . SER A 1 97 ? -13.360 -1.996 0.294 1.00 93.69 97 SER A N 1
ATOM 776 C CA . SER A 1 97 ? -12.758 -0.768 -0.214 1.00 93.69 97 SER A CA 1
ATOM 777 C C . SER A 1 97 ? -11.289 -0.995 -0.548 1.00 93.69 97 SER A C 1
ATOM 779 O O . SER A 1 97 ? -10.633 -1.846 0.045 1.00 93.69 97 SER A O 1
ATOM 781 N N . ALA A 1 98 ? -10.771 -0.216 -1.490 1.00 91.81 98 ALA A N 1
ATOM 782 C CA . ALA A 1 98 ? -9.362 -0.194 -1.853 1.00 91.81 98 ALA A CA 1
ATOM 783 C C . ALA A 1 98 ? -8.871 1.244 -2.006 1.00 91.81 98 ALA A C 1
ATOM 785 O O . ALA A 1 98 ? -9.596 2.104 -2.522 1.00 91.81 98 ALA A O 1
ATOM 786 N N . ILE A 1 99 ? -7.625 1.484 -1.606 1.00 92.88 99 ILE A N 1
ATOM 787 C CA . ILE A 1 99 ? -6.868 2.673 -1.986 1.00 92.88 99 ILE A CA 1
ATOM 788 C C . ILE A 1 99 ? -5.848 2.241 -3.026 1.00 92.88 99 ILE A C 1
ATOM 790 O O . ILE A 1 99 ? -4.979 1.418 -2.755 1.00 92.88 99 ILE A O 1
ATOM 794 N N . LEU A 1 100 ? -5.982 2.792 -4.228 1.00 88.38 100 LEU A N 1
ATOM 795 C CA . LEU A 1 100 ? -5.109 2.498 -5.357 1.00 88.38 100 LEU A CA 1
ATOM 796 C C . LEU A 1 100 ? -4.250 3.714 -5.656 1.00 88.38 100 LEU A C 1
ATOM 798 O O . LEU A 1 100 ? -4.792 4.802 -5.874 1.00 88.38 100 LEU A O 1
ATOM 802 N N . THR A 1 101 ? -2.935 3.535 -5.715 1.00 88.06 101 THR A N 1
ATOM 803 C CA . THR A 1 101 ? -2.043 4.554 -6.260 1.00 88.06 101 THR A CA 1
ATOM 804 C C . THR A 1 101 ? -1.899 4.324 -7.762 1.00 88.06 101 THR A C 1
ATOM 806 O O . THR A 1 101 ? -1.558 3.238 -8.222 1.00 88.06 101 THR A O 1
ATOM 809 N N . VAL A 1 102 ? -2.257 5.333 -8.553 1.00 84.56 102 VAL A N 1
ATOM 810 C CA . VAL A 1 102 ? -2.302 5.250 -10.020 1.00 84.56 102 VAL A CA 1
ATOM 811 C C . VAL A 1 102 ? -1.351 6.291 -10.600 1.00 84.56 102 VAL A C 1
ATOM 813 O O . VAL A 1 102 ? -1.711 7.471 -10.702 1.00 84.56 102 VAL A O 1
ATOM 816 N N . SER A 1 103 ? -0.120 5.880 -10.926 1.00 82.31 103 SER A N 1
ATOM 817 C CA . SER A 1 103 ? 0.926 6.786 -11.419 1.00 82.31 103 SER A CA 1
ATOM 818 C C . SER A 1 103 ? 0.809 7.016 -12.924 1.00 82.31 103 SER A C 1
ATOM 820 O O . SER A 1 103 ? 0.608 6.094 -13.713 1.00 82.31 103 SER A O 1
ATOM 822 N N . LYS A 1 104 ? 0.908 8.277 -13.350 1.00 76.94 104 LYS A N 1
ATOM 823 C CA . LYS A 1 104 ? 0.541 8.702 -14.708 1.00 76.94 104 LYS A CA 1
ATOM 824 C C . LYS A 1 104 ? 1.710 9.334 -15.447 1.00 76.94 104 LYS A C 1
ATOM 826 O O . LYS A 1 104 ? 2.449 10.138 -14.886 1.00 76.94 104 LYS A O 1
ATOM 831 N N . GLY A 1 105 ? 1.812 9.096 -16.752 1.00 75.25 105 GLY A N 1
ATOM 832 C CA . GLY A 1 105 ? 2.780 9.803 -17.591 1.00 75.25 105 GLY A CA 1
ATOM 833 C C . GLY A 1 105 ? 3.773 8.868 -18.256 1.00 75.25 105 GLY A C 1
ATOM 834 O O . GLY A 1 105 ? 3.380 8.120 -19.139 1.00 75.25 105 GLY A O 1
ATOM 835 N N . SER A 1 106 ? 5.063 8.964 -17.935 1.00 69.25 106 SER A N 1
ATOM 836 C CA . SER A 1 106 ? 6.115 8.244 -18.662 1.00 69.25 106 SER A CA 1
ATOM 837 C C . SER A 1 106 ? 7.153 7.616 -17.733 1.00 69.25 106 SER A C 1
ATOM 839 O O . SER A 1 106 ? 8.168 8.240 -17.430 1.00 69.25 106 SER A O 1
ATOM 841 N N . GLY A 1 107 ? 6.942 6.349 -17.379 1.00 73.62 107 GLY A N 1
ATOM 842 C CA . GLY A 1 107 ? 7.903 5.529 -16.643 1.00 73.62 107 GLY A CA 1
ATOM 843 C C . GLY A 1 107 ? 7.728 5.592 -15.129 1.00 73.62 107 GLY A C 1
ATOM 844 O O . GLY A 1 107 ? 6.694 6.030 -14.639 1.00 73.62 107 GLY A O 1
ATOM 845 N N . HIS A 1 108 ? 8.772 5.150 -14.420 1.00 72.06 108 HIS A N 1
ATOM 846 C CA . HIS A 1 108 ? 8.789 5.040 -12.957 1.00 72.06 108 HIS A CA 1
ATOM 847 C C . HIS A 1 108 ? 8.574 6.386 -12.242 1.00 72.06 108 HIS A C 1
ATOM 849 O O . HIS A 1 108 ? 8.027 6.456 -11.154 1.00 72.06 108 HIS A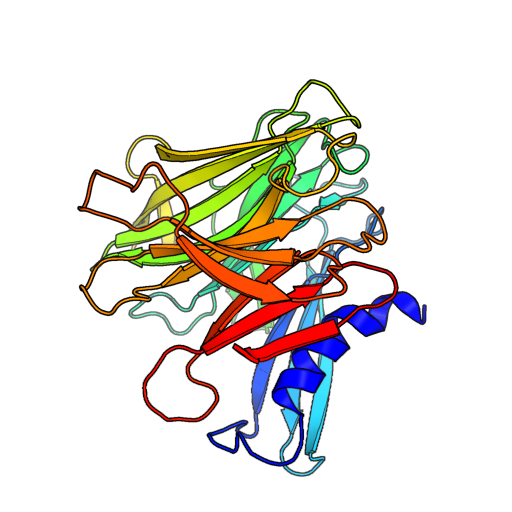 O 1
ATOM 855 N N . PHE A 1 109 ? 8.987 7.483 -12.880 1.00 77.56 109 PHE A N 1
ATOM 856 C CA . PHE A 1 109 ? 8.714 8.834 -12.403 1.00 77.56 109 PHE A CA 1
ATOM 857 C C . PHE A 1 109 ? 7.541 9.403 -13.207 1.00 77.56 109 PHE A C 1
ATOM 859 O O . PHE A 1 109 ? 7.700 9.741 -14.388 1.00 77.56 109 PHE A O 1
ATOM 866 N N . PRO A 1 110 ? 6.337 9.452 -12.616 1.00 75.81 110 PRO A N 1
ATOM 867 C CA . PRO A 1 110 ? 5.141 9.850 -13.331 1.00 75.81 110 PRO A CA 1
ATOM 868 C C . PRO A 1 110 ? 5.159 11.352 -13.609 1.00 75.81 110 PRO A C 1
ATOM 870 O O . PRO A 1 110 ? 4.969 12.178 -12.717 1.00 75.81 110 PRO A O 1
ATOM 873 N N . SER A 1 111 ? 5.312 11.725 -14.879 1.00 78.88 111 SER A N 1
ATOM 874 C CA . SER A 1 111 ? 5.327 13.131 -15.312 1.00 78.88 111 SER A CA 1
ATOM 875 C C . SER A 1 111 ? 4.016 13.888 -15.054 1.00 78.88 111 SER A C 1
ATOM 877 O O . SER A 1 111 ? 3.976 15.112 -15.182 1.00 78.88 111 SER A O 1
ATOM 879 N N . LEU A 1 112 ? 2.940 13.183 -14.688 1.00 81.94 112 LEU A N 1
ATOM 880 C CA . LEU A 1 112 ? 1.642 13.754 -14.313 1.00 81.94 112 LEU A CA 1
ATOM 881 C C . LEU A 1 112 ? 1.251 13.453 -12.853 1.00 81.94 112 LEU A C 1
ATOM 883 O O . LEU A 1 112 ? 0.094 13.667 -12.479 1.00 81.94 112 LEU A O 1
ATOM 887 N N . GLY A 1 113 ? 2.197 12.954 -12.052 1.00 86.56 113 GLY A N 1
ATOM 888 C CA . GLY A 1 113 ? 1.989 12.551 -10.664 1.00 86.56 113 GLY A CA 1
ATOM 889 C C . GLY A 1 113 ? 1.134 11.292 -10.511 1.00 86.56 113 GLY A C 1
ATOM 890 O O . GLY A 1 113 ? 0.768 10.627 -11.489 1.00 86.56 113 GLY A O 1
ATOM 891 N N . THR A 1 114 ? 0.782 10.995 -9.265 1.00 87.25 114 THR A N 1
ATOM 892 C CA . THR A 1 114 ? 0.064 9.782 -8.871 1.00 87.25 114 THR A CA 1
ATOM 893 C C . THR A 1 114 ? -1.196 10.110 -8.097 1.00 87.25 114 THR A C 1
ATOM 895 O O . THR A 1 114 ? -1.170 10.864 -7.128 1.00 87.25 114 THR A O 1
ATOM 898 N N . GLU A 1 115 ? -2.320 9.542 -8.524 1.00 89.69 115 GLU A N 1
ATOM 899 C CA . GLU A 1 115 ? -3.597 9.669 -7.822 1.00 89.69 115 GLU A CA 1
ATOM 900 C C . GLU A 1 115 ? -3.765 8.590 -6.763 1.00 89.69 115 GLU A C 1
ATOM 902 O O . GLU A 1 115 ? -3.512 7.423 -7.039 1.00 89.69 115 GLU A O 1
ATOM 907 N N . PHE A 1 116 ? -4.279 8.976 -5.597 1.00 93.00 116 PHE A N 1
ATOM 908 C CA . PHE A 1 116 ? -4.737 8.051 -4.562 1.00 93.00 116 PHE A CA 1
ATOM 909 C C . PHE A 1 116 ? -6.252 7.893 -4.699 1.00 93.00 116 PHE A C 1
ATOM 911 O O . PHE A 1 116 ? -7.033 8.737 -4.247 1.00 93.00 116 PHE A O 1
ATOM 918 N N . GLN A 1 117 ? -6.674 6.847 -5.404 1.00 91.06 117 GLN A N 1
ATOM 919 C CA . GLN A 1 117 ? -8.072 6.596 -5.740 1.00 91.06 117 GLN A CA 1
ATOM 920 C C . GLN A 1 117 ? -8.727 5.711 -4.680 1.00 91.06 117 GLN A C 1
ATOM 922 O O . GLN A 1 117 ? -8.294 4.584 -4.460 1.00 91.06 117 GLN A O 1
ATOM 927 N N . HIS A 1 118 ? -9.814 6.198 -4.076 1.00 94.00 118 HIS A N 1
ATOM 928 C CA . HIS A 1 118 ? -10.668 5.378 -3.224 1.00 94.00 118 HIS A CA 1
ATOM 929 C C . HIS A 1 118 ? -11.724 4.668 -4.071 1.00 94.00 118 HIS A C 1
ATOM 931 O O . HIS A 1 118 ? -12.609 5.307 -4.652 1.00 94.00 118 HIS A O 1
ATOM 937 N N . ARG A 1 119 ? -11.631 3.340 -4.125 1.00 91.88 119 ARG A N 1
ATOM 938 C CA . ARG A 1 119 ? -12.569 2.483 -4.845 1.00 91.88 119 ARG A CA 1
ATOM 939 C C . ARG A 1 119 ? -13.302 1.527 -3.924 1.00 91.88 119 ARG A C 1
ATOM 941 O O . ARG A 1 119 ? -12.813 1.177 -2.856 1.00 91.88 119 ARG A O 1
ATOM 948 N N . ARG A 1 120 ? -14.467 1.084 -4.382 1.00 92.25 120 ARG A N 1
ATOM 949 C CA . ARG A 1 120 ? -15.304 0.079 -3.730 1.00 92.25 120 ARG A CA 1
ATOM 950 C C . ARG A 1 120 ? -15.602 -1.056 -4.698 1.00 92.25 120 ARG A C 1
ATOM 952 O O . ARG A 1 120 ? -15.929 -0.795 -5.853 1.00 92.25 120 ARG A O 1
ATOM 959 N N . LEU A 1 121 ? -15.569 -2.290 -4.205 1.00 90.75 121 LEU A N 1
ATOM 960 C CA . LEU A 1 121 ? -16.125 -3.443 -4.901 1.00 90.75 121 LEU A CA 1
ATOM 961 C C . LEU A 1 121 ? -17.646 -3.467 -4.702 1.00 90.75 121 LEU A C 1
ATOM 963 O O . LEU A 1 121 ? -18.137 -3.649 -3.584 1.00 90.75 121 LEU A O 1
ATOM 967 N N . ASN A 1 122 ? -18.396 -3.237 -5.775 1.00 89.06 122 ASN A N 1
ATOM 968 C CA . ASN A 1 122 ? -19.853 -3.186 -5.731 1.00 89.06 122 ASN A CA 1
ATOM 969 C C . ASN A 1 122 ? -20.487 -4.596 -5.747 1.00 89.06 122 ASN A C 1
ATOM 971 O O . ASN A 1 122 ? -19.806 -5.620 -5.830 1.00 89.06 122 ASN A O 1
ATOM 975 N N . ALA A 1 123 ? -21.818 -4.656 -5.650 1.00 88.81 123 ALA A N 1
ATOM 976 C CA . ALA A 1 123 ? -22.561 -5.921 -5.606 1.00 88.81 123 ALA A CA 1
ATOM 977 C C . ALA A 1 123 ? -22.445 -6.755 -6.897 1.00 88.81 123 ALA A C 1
ATOM 979 O O . ALA A 1 123 ? -22.606 -7.975 -6.848 1.00 88.81 123 ALA A O 1
ATOM 980 N N . ASP A 1 124 ? -22.127 -6.112 -8.021 1.00 87.75 124 ASP A N 1
ATOM 981 C CA . ASP A 1 124 ? -21.900 -6.750 -9.318 1.00 87.75 124 ASP A CA 1
ATOM 982 C C . ASP A 1 124 ? -20.440 -7.222 -9.483 1.00 87.75 124 ASP A C 1
ATOM 984 O O . ASP A 1 124 ? -20.061 -7.727 -10.535 1.00 87.75 124 ASP A O 1
ATOM 988 N N . SER A 1 125 ? -19.634 -7.141 -8.413 1.00 84.44 125 SER A N 1
ATOM 989 C CA . SER A 1 125 ? -18.204 -7.476 -8.393 1.00 84.44 125 SER A CA 1
ATOM 990 C C . SER A 1 125 ? -17.354 -6.591 -9.310 1.00 84.44 125 SER A C 1
ATOM 992 O O . SER A 1 125 ? -16.336 -7.037 -9.837 1.00 84.44 125 SER A O 1
ATOM 994 N N . GLU A 1 126 ? -17.746 -5.327 -9.468 1.00 85.25 126 GLU A N 1
ATOM 995 C CA . GLU A 1 126 ? -17.004 -4.314 -10.218 1.00 85.25 126 GLU A CA 1
ATOM 996 C C . GLU A 1 126 ? -16.422 -3.245 -9.280 1.00 85.25 126 GLU A C 1
ATOM 998 O O . GLU A 1 126 ? -17.028 -2.876 -8.271 1.00 85.25 126 GLU A O 1
ATOM 1003 N N . TRP A 1 127 ? -15.232 -2.740 -9.615 1.00 86.75 127 TRP A N 1
ATOM 1004 C CA . TRP A 1 127 ? -14.564 -1.679 -8.858 1.00 86.75 127 TRP A CA 1
ATOM 1005 C C . TRP A 1 127 ? -15.001 -0.296 -9.335 1.00 86.75 127 TRP A C 1
ATOM 1007 O O . TRP A 1 127 ? -14.619 0.148 -10.421 1.00 86.75 127 TRP A O 1
ATOM 1017 N N . GLU A 1 128 ? -15.725 0.429 -8.491 1.00 88.00 128 GLU A N 1
ATOM 1018 C CA . GLU A 1 128 ? -16.202 1.784 -8.774 1.00 88.00 128 GLU A CA 1
ATOM 1019 C C . GLU A 1 128 ? -15.476 2.837 -7.936 1.00 88.00 128 GLU A C 1
ATOM 1021 O O . GLU A 1 128 ? -15.030 2.571 -6.818 1.00 88.00 128 GLU A O 1
ATOM 1026 N N . LEU A 1 129 ? -15.353 4.047 -8.481 1.00 89.31 129 LEU A N 1
ATOM 1027 C CA . LEU A 1 129 ? -14.799 5.186 -7.761 1.00 89.31 129 LEU A CA 1
ATOM 1028 C C . LEU A 1 129 ? -15.822 5.694 -6.731 1.00 89.31 129 LEU A C 1
ATOM 1030 O O . LEU A 1 129 ? -16.975 5.956 -7.071 1.00 89.31 129 LEU A O 1
ATOM 1034 N N . VAL A 1 130 ? -15.404 5.851 -5.474 1.00 92.88 130 VAL A N 1
ATOM 1035 C CA . VAL A 1 130 ? -16.291 6.303 -4.383 1.00 92.88 130 VAL A CA 1
ATOM 1036 C C . VAL A 1 130 ? -16.417 7.831 -4.354 1.00 92.88 130 VAL A C 1
ATOM 1038 O O . VAL A 1 130 ? -17.464 8.376 -4.011 1.00 92.88 130 VAL A O 1
ATOM 1041 N N . GLN A 1 131 ? -15.340 8.529 -4.712 1.00 93.31 131 GLN A N 1
ATOM 1042 C CA . GLN A 1 131 ? -15.192 9.986 -4.677 1.00 93.31 131 GLN A CA 1
ATOM 1043 C C . GLN A 1 131 ? -14.054 10.415 -5.617 1.00 93.31 131 GLN A C 1
ATOM 1045 O O . GLN A 1 131 ? -13.231 9.570 -5.972 1.00 93.31 131 GLN A O 1
ATOM 1050 N N . PRO A 1 132 ? -13.924 11.707 -5.975 1.00 91.38 132 PRO A N 1
ATOM 1051 C CA . PRO A 1 132 ? -12.706 12.201 -6.621 1.00 91.38 132 PRO A CA 1
ATOM 1052 C C . PRO A 1 132 ? -11.441 11.786 -5.842 1.00 91.38 132 PRO A C 1
ATOM 1054 O O . PRO A 1 132 ? -11.530 11.673 -4.617 1.00 91.38 132 PRO A O 1
ATOM 1057 N N . PRO A 1 133 ? -10.283 11.580 -6.505 1.00 91.62 133 PRO A N 1
ATOM 1058 C CA . PRO A 1 133 ? -9.056 11.128 -5.846 1.00 91.62 133 PRO A CA 1
ATOM 1059 C C . PRO A 1 133 ? -8.766 11.889 -4.549 1.00 91.62 133 PRO A C 1
ATOM 1061 O O . PRO A 1 133 ? -8.930 13.110 -4.501 1.00 91.62 133 PRO A O 1
ATOM 1064 N N . LEU A 1 134 ? -8.323 11.173 -3.509 1.00 93.94 134 LEU A N 1
ATOM 1065 C CA . LEU A 1 134 ? -8.048 11.756 -2.190 1.00 93.94 134 LEU A CA 1
ATOM 1066 C C . LEU A 1 134 ? -7.030 12.892 -2.298 1.00 93.94 134 LEU A C 1
ATOM 1068 O O . LEU A 1 134 ? -7.177 13.931 -1.658 1.00 93.94 134 LEU A O 1
ATOM 1072 N N . PHE A 1 135 ? -6.017 12.683 -3.135 1.00 92.75 135 PHE A N 1
ATOM 1073 C CA . PHE A 1 135 ? -5.071 13.689 -3.591 1.00 92.75 135 PHE A CA 1
ATOM 1074 C C . PHE A 1 135 ? -4.337 13.186 -4.841 1.00 92.75 135 PHE A C 1
ATOM 1076 O O . PHE A 1 135 ? -4.496 12.040 -5.278 1.00 92.75 135 PHE A O 1
ATOM 1083 N N . THR A 1 136 ? -3.525 14.065 -5.426 1.00 90.44 136 THR A N 1
ATOM 1084 C CA . THR A 1 136 ? -2.577 13.731 -6.490 1.00 90.44 136 THR A CA 1
ATOM 1085 C C . THR A 1 136 ? -1.200 14.229 -6.077 1.00 90.44 136 THR A C 1
ATOM 1087 O O . THR A 1 136 ? -1.067 15.393 -5.689 1.00 90.44 136 THR A O 1
ATOM 1090 N N . THR A 1 137 ? -0.187 13.367 -6.131 1.00 89.12 137 THR A N 1
ATOM 1091 C CA . THR A 1 137 ? 1.198 13.784 -5.892 1.00 89.12 137 THR A CA 1
ATOM 1092 C C . THR A 1 137 ? 1.658 14.750 -6.993 1.00 89.12 137 THR A C 1
ATOM 1094 O O . THR A 1 137 ? 1.128 14.733 -8.109 1.00 89.12 137 THR A O 1
ATOM 1097 N N . PRO A 1 138 ? 2.634 15.627 -6.708 1.00 88.38 138 PRO A N 1
ATOM 1098 C CA . PRO A 1 138 ? 3.379 16.324 -7.749 1.00 88.38 138 PRO A CA 1
ATOM 1099 C C . PRO A 1 138 ? 3.941 15.374 -8.818 1.00 88.38 138 PRO A C 1
ATOM 1101 O O . PRO A 1 138 ? 4.110 14.178 -8.588 1.00 88.38 138 PRO A O 1
ATOM 1104 N N . ALA A 1 139 ? 4.260 15.930 -9.988 1.00 86.25 139 ALA A N 1
ATOM 1105 C CA . ALA A 1 139 ? 5.005 15.200 -11.008 1.00 86.25 139 ALA A CA 1
ATOM 1106 C C . ALA A 1 139 ? 6.357 14.713 -10.463 1.00 86.25 139 ALA A C 1
ATOM 1108 O O . ALA A 1 139 ? 6.944 15.358 -9.593 1.00 86.25 139 ALA A O 1
ATOM 1109 N N . ASP A 1 140 ? 6.836 13.603 -11.021 1.00 82.88 140 ASP A N 1
ATOM 1110 C CA . ASP A 1 140 ? 8.122 12.977 -10.701 1.00 82.88 140 ASP A CA 1
ATOM 1111 C C . ASP A 1 140 ? 8.240 12.473 -9.249 1.00 82.88 140 ASP A C 1
ATOM 1113 O O . ASP A 1 140 ? 9.344 12.288 -8.748 1.00 82.88 140 ASP A O 1
ATOM 1117 N N . ILE A 1 141 ? 7.105 12.210 -8.592 1.00 85.94 141 ILE A N 1
ATOM 1118 C CA . ILE A 1 141 ? 7.035 11.515 -7.300 1.00 85.94 141 ILE A CA 1
ATOM 1119 C C . ILE A 1 141 ? 6.347 10.169 -7.503 1.00 85.94 141 ILE A C 1
ATOM 1121 O O . ILE A 1 141 ? 5.189 10.136 -7.929 1.00 85.94 141 ILE A O 1
ATOM 1125 N N . SER A 1 142 ? 7.044 9.079 -7.181 1.00 82.75 142 SER A N 1
ATOM 1126 C CA . SER A 1 142 ? 6.538 7.711 -7.350 1.00 82.75 142 SER A CA 1
ATOM 1127 C C . SER A 1 142 ? 6.191 7.081 -6.001 1.00 82.75 142 SER A C 1
ATOM 1129 O O . SER A 1 142 ? 7.070 6.980 -5.148 1.00 82.75 142 SER A O 1
ATOM 1131 N N . PRO A 1 143 ? 4.940 6.670 -5.741 1.00 84.94 143 PRO A N 1
ATOM 1132 C CA . PRO A 1 143 ? 4.636 5.901 -4.548 1.00 84.94 143 PRO A CA 1
ATOM 1133 C C . PRO A 1 143 ? 5.100 4.450 -4.698 1.00 84.94 143 PRO A C 1
ATOM 1135 O O . PRO A 1 143 ? 4.828 3.799 -5.704 1.00 84.94 143 PRO A O 1
ATOM 1138 N N . LEU A 1 144 ? 5.764 3.936 -3.666 1.00 82.19 144 LEU A N 1
ATOM 1139 C CA . LEU A 1 144 ? 6.393 2.611 -3.659 1.00 82.19 144 LEU A CA 1
ATOM 1140 C C . LEU A 1 144 ? 5.606 1.580 -2.838 1.00 82.19 144 LEU A C 1
ATOM 1142 O O . LEU A 1 144 ? 5.654 0.392 -3.135 1.00 82.19 144 LEU A O 1
ATOM 1146 N N . GLY A 1 145 ? 4.866 2.038 -1.829 1.00 86.31 145 GLY A N 1
ATOM 1147 C CA . GLY A 1 145 ? 4.046 1.209 -0.949 1.00 86.31 145 GLY A CA 1
ATOM 1148 C C . GLY A 1 145 ? 2.923 2.038 -0.337 1.00 86.31 145 GLY A C 1
ATOM 1149 O O . GLY A 1 145 ? 3.076 3.249 -0.172 1.00 86.31 145 GLY A O 1
ATOM 1150 N N . VAL A 1 146 ? 1.794 1.405 -0.037 1.00 91.62 146 VAL A N 1
ATOM 1151 C CA . VAL A 1 146 ? 0.623 2.020 0.601 1.00 91.62 146 VAL A CA 1
ATOM 1152 C C . VAL A 1 146 ? -0.005 0.999 1.540 1.00 91.62 146 VAL A C 1
ATOM 1154 O O . VAL A 1 146 ? -0.016 -0.182 1.208 1.00 91.62 146 VAL A O 1
ATOM 1157 N N . ASP A 1 147 ? -0.514 1.457 2.677 1.00 94.50 147 ASP A N 1
ATOM 1158 C CA . ASP A 1 147 ? -1.246 0.630 3.632 1.00 94.50 147 ASP A CA 1
ATOM 1159 C C . ASP A 1 147 ? -2.381 1.428 4.286 1.00 94.50 147 ASP A C 1
ATOM 1161 O O . ASP A 1 147 ? -2.261 2.645 4.492 1.00 94.50 147 ASP A O 1
ATOM 1165 N N . ILE A 1 148 ? -3.494 0.764 4.591 1.00 95.25 148 ILE A N 1
ATOM 1166 C CA . ILE A 1 148 ? -4.684 1.350 5.208 1.00 95.25 148 ILE A CA 1
ATOM 1167 C C . ILE A 1 148 ? -4.923 0.656 6.542 1.00 95.25 148 ILE A C 1
ATOM 1169 O O . ILE A 1 148 ? -5.175 -0.543 6.612 1.00 95.25 148 ILE A O 1
ATOM 1173 N N . TYR A 1 149 ? -4.950 1.428 7.620 1.00 94.81 149 TYR A N 1
ATOM 1174 C CA . TYR A 1 149 ? -5.082 0.859 8.956 1.00 94.81 149 TYR A CA 1
ATOM 1175 C C . TYR A 1 149 ? -5.997 1.690 9.849 1.00 94.81 149 TYR A C 1
ATOM 1177 O O . TYR A 1 149 ? -6.396 2.811 9.524 1.00 94.81 149 TYR A O 1
ATOM 1185 N N . TYR A 1 150 ? -6.364 1.101 10.985 1.00 94.06 150 TYR A N 1
ATOM 1186 C CA . TYR A 1 150 ? -7.081 1.794 12.044 1.00 94.06 150 TYR A CA 1
ATOM 1187 C C . TYR A 1 150 ? -6.126 2.145 13.179 1.00 94.06 150 TYR A C 1
ATOM 1189 O O . TYR A 1 150 ? -5.492 1.257 13.741 1.00 94.06 150 TYR A O 1
ATOM 1197 N N . ASP A 1 151 ? -6.120 3.412 13.579 1.00 91.44 151 ASP A N 1
ATOM 1198 C CA . ASP A 1 151 ? -5.561 3.858 14.854 1.00 91.44 151 ASP A CA 1
ATOM 1199 C C . ASP A 1 151 ? -6.727 4.222 15.781 1.00 91.44 151 ASP A C 1
ATOM 1201 O O . ASP A 1 151 ? -7.423 5.225 15.596 1.00 91.44 151 ASP A O 1
ATOM 1205 N N . GLY A 1 152 ? -7.042 3.332 16.723 1.00 89.56 152 GLY A N 1
ATOM 1206 C CA . GLY A 1 152 ? -8.285 3.425 17.486 1.00 89.56 152 GLY A CA 1
ATOM 1207 C C . GLY A 1 152 ? -9.513 3.343 16.571 1.00 89.56 152 GLY A C 1
ATOM 1208 O O . GLY A 1 152 ? -9.804 2.276 16.027 1.00 89.56 152 GLY A O 1
ATOM 1209 N N . ASP A 1 153 ? -10.252 4.448 16.434 1.00 88.81 153 ASP A N 1
ATOM 1210 C CA . ASP A 1 153 ? -11.428 4.589 15.554 1.00 88.81 153 ASP A CA 1
ATOM 1211 C C . ASP A 1 153 ? -11.142 5.403 14.279 1.00 88.81 153 ASP A C 1
ATOM 1213 O O . ASP A 1 153 ? -12.016 5.522 13.414 1.00 88.81 153 ASP A O 1
ATOM 1217 N N . GLU A 1 154 ? -9.939 5.963 14.147 1.00 91.31 154 GLU A N 1
ATOM 1218 C CA . GLU A 1 154 ? -9.537 6.762 12.992 1.00 91.31 154 GLU A CA 1
ATOM 1219 C C . GLU A 1 154 ? -8.976 5.865 11.893 1.00 91.31 154 GLU A C 1
ATOM 1221 O O . GLU A 1 154 ? -8.296 4.878 12.165 1.00 91.31 154 GLU A O 1
ATOM 1226 N N . ILE A 1 155 ? -9.274 6.206 10.640 1.00 96.06 155 ILE A N 1
ATOM 1227 C CA . ILE A 1 155 ? -8.697 5.520 9.482 1.00 96.06 155 ILE A CA 1
ATOM 1228 C C . ILE A 1 155 ? -7.464 6.286 9.066 1.00 96.06 155 ILE A C 1
ATOM 1230 O O . ILE A 1 155 ? -7.523 7.501 8.898 1.00 96.06 155 ILE A O 1
ATOM 1234 N N . HIS A 1 156 ? -6.381 5.571 8.849 1.00 96.69 156 HIS A N 1
ATOM 1235 C CA . HIS A 1 156 ? -5.135 6.120 8.370 1.00 96.69 156 HIS A CA 1
ATOM 1236 C C . HIS A 1 156 ? -4.784 5.502 7.027 1.00 96.69 156 HIS A C 1
ATOM 1238 O O . HIS A 1 156 ? -5.096 4.342 6.758 1.00 96.69 156 HIS A O 1
ATOM 1244 N N . ILE A 1 157 ? -4.155 6.306 6.179 1.00 97.31 157 ILE A N 1
ATOM 1245 C CA . ILE A 1 157 ? -3.494 5.830 4.970 1.00 97.31 157 ILE A CA 1
ATOM 1246 C C . ILE A 1 157 ? -2.037 6.234 5.114 1.00 97.31 157 ILE A C 1
ATOM 1248 O O . ILE A 1 157 ? -1.734 7.428 5.186 1.00 97.31 157 ILE A O 1
ATOM 1252 N N . ALA A 1 158 ? -1.156 5.242 5.138 1.00 96.19 158 ALA A N 1
ATOM 1253 C CA . ALA A 1 158 ? 0.281 5.435 5.128 1.00 96.19 158 ALA A CA 1
ATOM 1254 C C . ALA A 1 158 ? 0.852 5.034 3.772 1.00 96.19 158 ALA A C 1
ATOM 1256 O O . ALA A 1 158 ? 0.321 4.155 3.096 1.00 96.19 158 ALA A O 1
ATOM 1257 N N . TRP A 1 159 ? 1.916 5.701 3.338 1.00 94.81 159 TRP A N 1
ATOM 1258 C CA . TRP A 1 159 ? 2.550 5.384 2.064 1.00 94.81 159 TRP A CA 1
ATOM 1259 C C . TRP A 1 159 ? 4.002 5.837 2.007 1.00 94.81 159 TRP A C 1
ATOM 1261 O O . TRP A 1 159 ? 4.426 6.732 2.740 1.00 94.81 159 TRP A O 1
ATOM 1271 N N . VAL A 1 160 ? 4.757 5.224 1.101 1.00 92.56 160 VAL A N 1
ATOM 1272 C CA . VAL A 1 160 ? 6.144 5.581 0.792 1.00 92.56 160 VAL A CA 1
ATOM 1273 C C . VAL A 1 160 ? 6.174 6.301 -0.551 1.00 92.56 160 VAL A C 1
ATOM 1275 O O . VAL A 1 160 ? 5.621 5.793 -1.522 1.00 92.56 160 VAL A O 1
ATOM 1278 N N . GLU A 1 161 ? 6.828 7.457 -0.624 1.00 90.62 161 GLU A N 1
ATOM 1279 C CA . GLU A 1 161 ? 7.103 8.219 -1.848 1.00 90.62 161 GLU A CA 1
ATOM 1280 C C . GLU A 1 161 ? 8.606 8.177 -2.154 1.00 90.62 161 GLU A C 1
ATOM 1282 O O . GLU A 1 161 ? 9.415 8.443 -1.268 1.00 90.62 161 GLU A O 1
ATOM 1287 N N . ASP A 1 162 ? 8.993 7.910 -3.402 1.00 86.94 162 ASP A N 1
ATOM 1288 C CA . ASP A 1 162 ? 10.277 8.358 -3.938 1.00 86.94 162 ASP A CA 1
ATOM 1289 C C . ASP A 1 162 ? 10.141 9.809 -4.398 1.00 86.94 162 ASP A C 1
ATOM 1291 O O . ASP A 1 162 ? 9.507 10.107 -5.413 1.00 86.94 162 ASP A O 1
ATOM 1295 N N . ASN A 1 163 ? 10.721 10.710 -3.613 1.00 81.81 163 ASN A N 1
ATOM 1296 C CA . ASN A 1 163 ? 10.703 12.153 -3.823 1.00 81.81 163 ASN A CA 1
ATOM 1297 C C . ASN A 1 163 ? 12.052 12.674 -4.356 1.00 81.81 163 ASN A C 1
ATOM 1299 O O . ASN A 1 163 ? 12.391 13.854 -4.206 1.00 81.81 163 ASN A O 1
ATOM 1303 N N . ASP A 1 164 ? 12.887 11.803 -4.931 1.00 75.38 164 ASP A N 1
ATOM 1304 C CA . ASP A 1 164 ? 14.177 12.227 -5.456 1.00 75.38 164 ASP A CA 1
ATOM 1305 C C . ASP A 1 164 ? 14.070 12.828 -6.859 1.00 75.38 164 ASP A C 1
ATOM 1307 O O . ASP A 1 164 ? 14.135 12.145 -7.879 1.00 75.38 164 ASP A O 1
ATOM 1311 N N . ALA A 1 165 ? 14.039 14.159 -6.924 1.00 63.41 165 ALA A N 1
ATOM 1312 C CA . ALA A 1 165 ? 14.190 14.881 -8.185 1.00 63.41 165 ALA A CA 1
ATOM 1313 C C . ALA A 1 165 ? 15.555 14.637 -8.877 1.00 63.41 165 ALA A C 1
ATOM 1315 O O . ALA A 1 165 ? 15.745 15.072 -10.016 1.00 63.41 165 ALA A O 1
ATOM 1316 N N . ALA A 1 166 ? 16.536 13.997 -8.216 1.00 55.00 166 ALA A N 1
ATOM 1317 C CA . ALA A 1 166 ? 17.870 13.747 -8.772 1.00 55.00 166 ALA A CA 1
ATOM 1318 C C . ALA A 1 166 ? 17.909 12.649 -9.853 1.00 55.00 166 ALA A C 1
ATOM 1320 O O . ALA A 1 166 ? 18.947 12.475 -10.502 1.00 55.00 166 ALA A O 1
ATOM 1321 N N . GLY A 1 167 ? 16.794 11.958 -10.106 1.00 58.81 167 GLY A N 1
ATOM 1322 C CA . GLY A 1 167 ? 16.671 10.984 -11.188 1.00 58.81 167 GLY A CA 1
ATOM 1323 C C . GLY A 1 167 ? 17.369 9.653 -10.872 1.00 58.81 167 GLY A C 1
ATOM 1324 O O . GLY A 1 167 ? 17.527 9.301 -9.708 1.00 58.81 167 GLY A O 1
ATOM 1325 N N . PRO A 1 168 ? 17.802 8.873 -11.881 1.00 60.09 168 PRO A N 1
ATOM 1326 C CA . PRO A 1 168 ? 18.063 7.443 -11.733 1.00 60.09 168 PRO A CA 1
ATOM 1327 C C . PRO A 1 168 ? 19.445 7.143 -11.126 1.00 6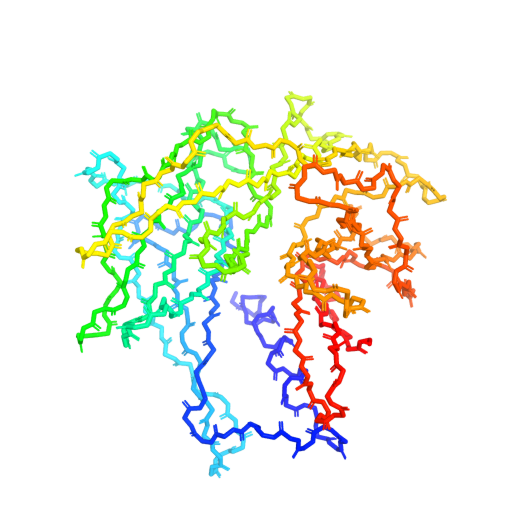0.09 168 PRO A C 1
ATOM 1329 O O . PRO A 1 168 ? 20.234 6.395 -11.702 1.00 60.09 168 PRO A O 1
ATOM 1332 N N . HIS A 1 169 ? 19.816 7.779 -10.022 1.00 66.75 169 HIS A N 1
ATOM 1333 C CA . HIS A 1 169 ? 21.084 7.534 -9.326 1.00 66.75 169 HIS A CA 1
ATOM 1334 C C . HIS A 1 169 ? 20.930 7.500 -7.802 1.00 66.75 169 HIS A C 1
ATOM 1336 O O . HIS A 1 169 ? 21.876 7.135 -7.095 1.00 66.75 169 HIS A O 1
ATOM 1342 N N . SER A 1 170 ? 19.751 7.846 -7.304 1.00 75.50 170 SER A N 1
ATOM 1343 C CA . SER A 1 170 ? 19.365 7.760 -5.907 1.00 75.50 170 SER A CA 1
ATOM 1344 C C . SER A 1 170 ? 17.839 7.660 -5.810 1.00 75.50 170 SER A C 1
ATOM 1346 O O . SER A 1 170 ? 17.144 7.835 -6.806 1.00 75.50 170 SER A O 1
ATOM 1348 N N . MET A 1 171 ? 17.343 7.278 -4.638 1.00 80.19 171 MET A N 1
ATOM 1349 C CA . MET A 1 171 ? 15.926 7.339 -4.275 1.00 80.19 171 MET A CA 1
ATOM 1350 C C . MET A 1 171 ? 15.827 8.063 -2.938 1.00 80.19 171 MET A C 1
ATOM 1352 O O . MET A 1 171 ? 16.677 7.864 -2.067 1.00 80.19 171 MET A O 1
ATOM 1356 N N . MET A 1 172 ? 14.805 8.887 -2.755 1.00 86.88 172 MET A N 1
ATOM 1357 C CA . MET A 1 172 ? 14.534 9.603 -1.514 1.00 86.88 172 MET A CA 1
ATOM 1358 C C . MET A 1 172 ? 13.198 9.114 -0.992 1.00 86.88 172 MET A C 1
ATOM 1360 O O . MET A 1 172 ? 12.153 9.633 -1.364 1.00 86.88 172 MET A O 1
ATOM 1364 N N . CYS A 1 173 ? 13.260 8.081 -0.162 1.00 89.62 173 CYS A N 1
ATOM 1365 C CA . CYS A 1 173 ? 12.096 7.392 0.356 1.00 89.62 173 CYS A CA 1
ATOM 1366 C C . CYS A 1 173 ? 11.562 8.159 1.567 1.00 89.62 173 CYS A C 1
ATOM 1368 O O . CYS A 1 173 ? 12.130 8.077 2.662 1.00 89.62 173 CYS A O 1
ATOM 1370 N N . ASP A 1 174 ? 10.485 8.905 1.359 1.00 93.12 174 ASP A N 1
ATOM 1371 C CA . ASP A 1 174 ? 9.733 9.589 2.403 1.00 93.12 174 ASP A CA 1
ATOM 1372 C C . ASP A 1 174 ? 8.496 8.762 2.752 1.00 93.12 174 ASP A C 1
ATOM 1374 O O . ASP A 1 174 ? 7.746 8.350 1.871 1.00 93.12 174 ASP A O 1
ATOM 1378 N N . ILE A 1 175 ? 8.267 8.527 4.041 1.00 94.69 175 ILE A N 1
ATOM 1379 C CA . ILE A 1 175 ? 7.081 7.825 4.526 1.00 94.69 175 ILE A CA 1
ATOM 1380 C C . ILE A 1 175 ? 6.125 8.843 5.118 1.00 94.69 175 ILE A C 1
ATOM 1382 O O . ILE A 1 175 ? 6.500 9.604 6.015 1.00 94.69 175 ILE A O 1
ATOM 1386 N N . PHE A 1 176 ? 4.893 8.837 4.632 1.00 95.69 176 PHE A N 1
ATOM 1387 C CA . PHE A 1 176 ? 3.827 9.705 5.099 1.00 95.69 176 PHE A CA 1
ATOM 1388 C C . PHE A 1 176 ? 2.716 8.908 5.769 1.00 95.69 176 PHE A C 1
ATOM 1390 O O . PHE A 1 176 ? 2.479 7.751 5.434 1.00 95.69 176 PHE A O 1
ATOM 1397 N N . ASP A 1 177 ? 2.027 9.572 6.690 1.00 96.12 177 ASP A N 1
ATOM 1398 C CA . ASP A 1 177 ? 0.783 9.116 7.299 1.00 96.12 177 ASP A CA 1
ATOM 1399 C C . ASP A 1 177 ? -0.251 10.248 7.280 1.00 96.12 177 ASP A C 1
ATOM 1401 O O . ASP A 1 177 ? 0.083 11.426 7.469 1.00 96.12 177 ASP A O 1
ATOM 1405 N N . GLN A 1 178 ? -1.511 9.903 7.038 1.00 96.50 178 GLN A N 1
ATOM 1406 C CA . GLN A 1 178 ? -2.627 10.837 7.018 1.00 96.50 178 GLN A CA 1
ATOM 1407 C C . GLN A 1 178 ? -3.873 10.170 7.596 1.00 96.50 178 GLN A C 1
ATOM 1409 O O . GLN A 1 178 ? -4.362 9.175 7.066 1.00 96.50 178 GLN A O 1
ATOM 1414 N N . ALA A 1 179 ? -4.442 10.795 8.626 1.00 96.56 179 ALA A N 1
ATOM 1415 C CA . ALA A 1 179 ? -5.734 10.408 9.174 1.00 96.56 179 ALA A CA 1
ATOM 1416 C C . ALA A 1 179 ? -6.889 10.875 8.271 1.00 96.56 179 ALA A C 1
ATOM 1418 O O . ALA A 1 179 ? -6.838 11.955 7.669 1.00 96.56 179 ALA A O 1
ATOM 1419 N N . TYR A 1 180 ? -7.961 10.091 8.238 1.00 97.38 180 TYR A N 1
ATOM 1420 C CA . TYR A 1 180 ? -9.193 10.315 7.493 1.00 97.38 180 TYR A CA 1
ATOM 1421 C C . TYR A 1 180 ? -10.416 10.036 8.370 1.00 97.38 180 TYR A C 1
ATOM 1423 O O . TYR A 1 180 ? -10.424 9.160 9.235 1.00 97.38 180 TYR A O 1
ATOM 1431 N N . THR A 1 181 ? -11.489 10.778 8.122 1.00 96.31 181 THR A N 1
ATOM 1432 C CA . THR A 1 181 ? -12.827 10.475 8.632 1.00 96.31 181 THR A CA 1
ATOM 1433 C C . THR A 1 181 ? -13.603 9.707 7.569 1.00 96.31 181 THR A C 1
ATOM 1435 O O . THR A 1 181 ? -13.771 10.212 6.458 1.00 96.31 181 THR A O 1
ATOM 1438 N N . LEU A 1 182 ? -14.119 8.524 7.911 1.00 95.44 182 LEU A N 1
ATOM 1439 C CA . LEU A 1 182 ? -15.100 7.820 7.084 1.00 95.44 182 LEU A CA 1
ATOM 1440 C C . LEU A 1 182 ? -16.490 8.411 7.295 1.00 95.44 182 LEU A C 1
ATOM 1442 O O . LEU A 1 182 ? -17.076 8.331 8.375 1.00 95.44 182 LEU A O 1
ATOM 1446 N N . ASN A 1 183 ? -17.024 8.990 6.231 1.00 95.25 183 ASN A N 1
ATOM 1447 C CA . ASN A 1 183 ? -18.359 9.551 6.193 1.00 95.25 183 ASN A CA 1
ATOM 1448 C C . ASN A 1 183 ? -19.408 8.442 6.029 1.00 95.25 183 ASN A C 1
ATOM 1450 O O . ASN A 1 183 ? -19.138 7.347 5.535 1.00 95.25 183 ASN A O 1
ATOM 1454 N N . VAL A 1 184 ? -20.652 8.750 6.403 1.00 92.25 184 VAL A N 1
ATOM 1455 C CA . VAL A 1 184 ? -21.782 7.802 6.344 1.00 92.25 184 VAL A CA 1
ATOM 1456 C C . VAL A 1 184 ? -22.037 7.272 4.927 1.00 92.25 184 VAL A C 1
ATOM 1458 O O . VAL A 1 184 ? -22.461 6.131 4.760 1.00 92.25 184 VAL A O 1
ATOM 1461 N N . ASP A 1 185 ? -21.768 8.078 3.900 1.00 93.06 185 ASP A N 1
ATOM 1462 C CA . ASP A 1 185 ? -21.911 7.682 2.494 1.00 93.06 185 ASP A CA 1
ATOM 1463 C C . ASP A 1 185 ? -20.768 6.782 1.989 1.00 93.06 185 ASP A C 1
ATOM 1465 O O . ASP A 1 185 ? -20.862 6.202 0.907 1.00 93.06 185 ASP A O 1
ATOM 1469 N N . GLY A 1 186 ? -19.731 6.577 2.804 1.00 92.69 186 GLY A N 1
ATOM 1470 C CA . GLY A 1 186 ? -18.541 5.809 2.467 1.00 92.69 186 GLY A CA 1
ATOM 1471 C C . GLY A 1 186 ? -17.388 6.643 1.942 1.00 92.69 186 GLY A C 1
ATOM 1472 O O . GLY A 1 186 ? -16.342 6.072 1.688 1.00 92.69 186 GLY A O 1
ATOM 1473 N N . THR A 1 187 ? -17.535 7.956 1.781 1.00 95.94 187 THR A N 1
ATOM 1474 C CA . THR A 1 187 ? -16.411 8.812 1.389 1.00 95.94 187 THR A CA 1
ATOM 1475 C C . THR A 1 187 ? -15.438 9.030 2.557 1.00 95.94 187 THR A C 1
ATOM 1477 O O . THR A 1 187 ? -15.807 8.908 3.723 1.00 95.94 187 THR A O 1
ATOM 1480 N N . LEU A 1 188 ? -14.187 9.359 2.252 1.00 96.94 188 LEU A N 1
ATOM 1481 C CA . LEU A 1 188 ? -13.115 9.681 3.185 1.00 96.94 188 LEU A CA 1
ATOM 1482 C C . LEU A 1 188 ? -12.794 11.175 3.103 1.00 96.94 188 LEU A C 1
ATOM 1484 O O . LEU A 1 188 ? -12.544 11.708 2.018 1.00 96.94 188 LEU A O 1
ATOM 1488 N N . THR A 1 189 ? -12.748 11.837 4.256 1.00 96.75 189 THR A N 1
ATOM 1489 C CA . THR A 1 189 ? -12.320 13.237 4.391 1.00 96.75 189 THR A CA 1
ATOM 1490 C C . THR A 1 189 ? -10.986 13.290 5.123 1.00 96.75 189 THR A C 1
ATOM 1492 O O . THR A 1 189 ? -10.905 12.809 6.249 1.00 96.75 189 THR A O 1
ATOM 1495 N N . ALA A 1 190 ? -9.952 13.881 4.517 1.00 97.00 190 ALA A N 1
ATOM 1496 C CA . ALA A 1 190 ? -8.648 14.036 5.164 1.00 97.00 190 ALA A CA 1
ATOM 1497 C C . ALA A 1 190 ? -8.745 14.908 6.427 1.00 97.00 190 ALA A C 1
ATOM 1499 O O . ALA A 1 190 ? -9.406 15.952 6.433 1.00 97.00 190 ALA A O 1
ATOM 1500 N N . GLN A 1 191 ? -8.059 14.489 7.485 1.00 95.69 191 GLN A N 1
ATOM 1501 C CA . GLN A 1 191 ? -7.952 15.219 8.740 1.00 95.69 191 GLN A CA 1
ATOM 1502 C C . GLN A 1 191 ? -6.633 16.001 8.790 1.00 95.69 191 GLN A C 1
ATOM 1504 O O . GLN A 1 191 ? -5.588 15.477 9.162 1.00 95.69 191 GLN A O 1
ATOM 1509 N N . GLY A 1 192 ? -6.670 17.282 8.423 1.00 92.75 192 GLY A N 1
ATOM 1510 C CA . GLY A 1 192 ? -5.469 18.122 8.416 1.00 92.75 192 GLY A CA 1
ATOM 1511 C C . GLY A 1 192 ? -4.537 17.831 7.236 1.00 92.75 192 GLY A C 1
ATOM 1512 O O . GLY A 1 192 ? -5.005 17.563 6.133 1.00 92.75 192 GLY A O 1
ATOM 1513 N N . GLU A 1 193 ? -3.230 17.958 7.467 1.00 92.56 193 GLU A N 1
ATOM 1514 C CA . GLU A 1 193 ? -2.180 17.754 6.459 1.00 92.56 193 GLU A CA 1
ATOM 1515 C C . GLU A 1 193 ? -1.424 16.445 6.698 1.00 92.56 193 GLU A C 1
ATOM 1517 O O . GLU A 1 193 ? -1.341 15.970 7.836 1.00 92.56 193 GLU A O 1
ATOM 1522 N N . LYS A 1 194 ? -0.818 15.906 5.630 1.00 93.25 194 LYS A N 1
ATOM 1523 C CA . LYS A 1 194 ? -0.045 14.667 5.713 1.00 93.25 194 LYS A CA 1
ATOM 1524 C C . LYS A 1 194 ? 1.172 14.870 6.604 1.00 93.25 194 LYS A C 1
ATOM 1526 O O . LYS A 1 194 ? 1.844 15.902 6.533 1.00 93.25 194 LYS A O 1
ATOM 1531 N N . LYS A 1 195 ? 1.491 13.874 7.420 1.00 93.94 195 LYS A N 1
ATOM 1532 C CA . LYS A 1 195 ? 2.625 13.905 8.340 1.00 93.94 195 LYS A CA 1
ATOM 1533 C C . LYS A 1 195 ? 3.780 13.104 7.760 1.00 93.94 195 LYS A C 1
ATOM 1535 O O . LYS A 1 195 ? 3.620 11.927 7.473 1.00 93.94 195 LYS A O 1
ATOM 1540 N N . LEU A 1 196 ? 4.953 13.725 7.636 1.00 94.50 196 LEU A N 1
ATOM 1541 C CA . LEU A 1 196 ? 6.191 12.988 7.376 1.00 94.50 196 LEU A CA 1
ATOM 1542 C C . LEU A 1 196 ? 6.559 12.185 8.631 1.00 94.50 196 LEU A C 1
ATOM 1544 O O . LEU A 1 196 ? 6.781 12.764 9.698 1.00 94.50 196 LEU A O 1
ATOM 1548 N N . VAL A 1 197 ? 6.610 10.866 8.493 1.00 94.62 197 VAL A N 1
ATOM 1549 C CA . VAL A 1 197 ? 6.957 9.912 9.551 1.00 94.62 197 VAL A CA 1
ATOM 1550 C C . VAL A 1 197 ? 8.461 9.685 9.577 1.00 94.62 197 VAL A C 1
ATOM 1552 O O . VAL A 1 197 ? 9.108 9.868 10.608 1.00 94.62 197 VAL A O 1
ATOM 1555 N N . PHE A 1 198 ? 9.030 9.329 8.429 1.00 93.88 198 PHE A N 1
ATOM 1556 C CA . PHE A 1 198 ? 10.437 8.980 8.307 1.00 93.88 198 PHE A CA 1
ATOM 1557 C C . PHE A 1 198 ? 10.943 9.293 6.902 1.00 93.88 198 PHE A C 1
ATOM 1559 O O . PHE A 1 198 ? 10.162 9.384 5.960 1.00 93.88 198 PHE A O 1
ATOM 1566 N N . SER A 1 199 ? 12.254 9.466 6.767 1.00 91.50 199 SER A N 1
ATOM 1567 C CA . SER A 1 199 ? 12.885 9.773 5.490 1.00 91.50 199 SER A CA 1
ATOM 1568 C C . SER A 1 199 ? 14.239 9.085 5.382 1.00 91.50 199 SER A C 1
ATOM 1570 O O . SER A 1 199 ? 15.040 9.107 6.325 1.00 91.50 199 SER A O 1
ATOM 1572 N N . ARG A 1 200 ? 14.509 8.469 4.231 1.00 87.25 200 ARG A N 1
ATOM 1573 C CA . ARG A 1 200 ? 15.780 7.807 3.940 1.00 87.25 200 ARG A CA 1
ATOM 1574 C C . ARG A 1 200 ? 16.148 7.935 2.473 1.00 87.25 200 ARG A C 1
ATOM 1576 O O . ARG A 1 200 ? 15.399 7.535 1.591 1.00 87.25 200 ARG A O 1
ATOM 1583 N N . ARG A 1 201 ? 17.380 8.378 2.230 1.00 83.81 201 ARG A N 1
ATOM 1584 C CA . ARG A 1 201 ? 17.984 8.358 0.900 1.00 83.81 201 ARG A CA 1
ATOM 1585 C C . ARG A 1 201 ? 18.724 7.045 0.654 1.00 83.81 201 ARG A C 1
ATOM 1587 O O . ARG A 1 201 ? 19.559 6.655 1.469 1.00 83.81 201 ARG A O 1
ATOM 1594 N N . LEU A 1 202 ? 18.471 6.430 -0.494 1.00 76.94 202 LEU A N 1
ATOM 1595 C CA . LEU A 1 202 ? 19.316 5.418 -1.113 1.00 76.94 202 LEU A CA 1
ATOM 1596 C C . LEU A 1 202 ? 20.188 6.081 -2.173 1.00 76.94 202 LEU A C 1
ATOM 1598 O O . LEU A 1 202 ? 19.663 6.628 -3.133 1.00 76.94 202 LEU A O 1
ATOM 1602 N N . ASP A 1 203 ? 21.506 5.961 -2.066 1.00 74.75 203 ASP A N 1
ATOM 1603 C CA . ASP A 1 203 ? 22.409 6.300 -3.167 1.00 74.75 203 ASP A CA 1
ATOM 1604 C C . ASP A 1 203 ? 22.797 5.013 -3.904 1.00 74.75 203 ASP A C 1
ATOM 1606 O O . ASP A 1 203 ? 23.370 4.099 -3.305 1.00 74.75 203 ASP A O 1
ATOM 1610 N N . TRP A 1 204 ? 22.530 4.922 -5.213 1.00 66.19 204 TRP A N 1
ATOM 1611 C CA . TRP A 1 204 ? 22.648 3.664 -5.978 1.00 66.19 204 TRP A CA 1
ATOM 1612 C C . TRP A 1 204 ? 24.087 3.128 -6.081 1.00 66.19 204 TRP A C 1
ATOM 1614 O O . TRP A 1 204 ? 24.312 1.998 -6.507 1.00 66.19 204 TRP A O 1
ATOM 1624 N N . GLY A 1 205 ? 25.082 3.928 -5.687 1.00 56.56 205 GLY A N 1
ATOM 1625 C CA . GLY A 1 205 ? 26.486 3.519 -5.587 1.00 56.56 205 GLY A CA 1
ATOM 1626 C C . GLY A 1 205 ? 26.883 2.905 -4.238 1.00 56.56 205 GLY A C 1
ATOM 1627 O O . GLY A 1 205 ? 28.047 2.536 -4.063 1.00 56.56 205 GLY A O 1
ATOM 1628 N N . GLY A 1 206 ? 25.970 2.830 -3.265 1.00 51.72 206 GLY A N 1
ATOM 1629 C CA . GLY A 1 206 ? 26.245 2.317 -1.929 1.00 51.72 206 GLY A CA 1
ATOM 1630 C C . GLY A 1 206 ? 26.400 0.798 -1.907 1.00 51.72 206 GLY A C 1
ATOM 1631 O O . GLY A 1 206 ? 25.475 0.058 -2.217 1.00 51.72 206 GLY A O 1
ATOM 1632 N N . LYS A 1 207 ? 27.571 0.312 -1.490 1.00 49.38 207 LYS A N 1
ATOM 1633 C CA . LYS A 1 207 ? 27.732 -1.078 -1.050 1.00 49.38 207 LYS A CA 1
ATOM 1634 C C . LYS A 1 207 ? 27.320 -1.153 0.421 1.00 49.38 207 LYS A C 1
ATOM 1636 O O . LYS A 1 207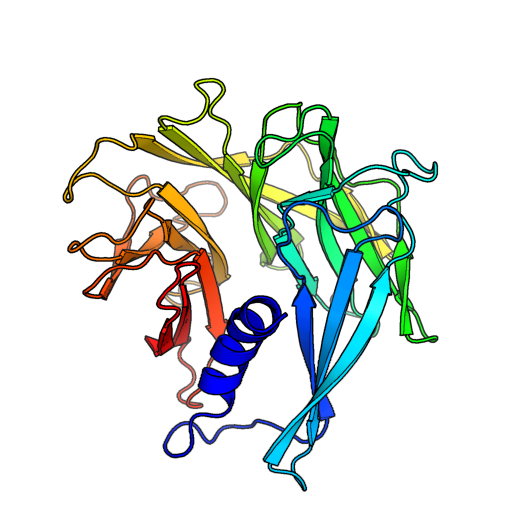 ? 27.708 -0.275 1.191 1.00 49.38 207 LYS A O 1
ATOM 1641 N N . TYR A 1 208 ? 26.593 -2.197 0.823 1.00 48.56 208 TYR A N 1
ATOM 1642 C CA . TYR A 1 208 ? 26.374 -2.501 2.244 1.00 48.56 208 TYR A CA 1
ATOM 1643 C C . TYR A 1 208 ? 27.710 -2.406 3.025 1.00 48.56 208 TYR A C 1
ATOM 1645 O O . TYR A 1 208 ? 28.738 -2.874 2.509 1.00 48.56 208 TYR A O 1
ATOM 1653 N N . PRO A 1 209 ? 27.741 -1.800 4.230 1.00 50.53 209 PRO A N 1
ATOM 1654 C CA . PRO A 1 209 ? 26.606 -1.476 5.100 1.00 50.53 209 PRO A CA 1
ATOM 1655 C C . PRO A 1 209 ? 25.944 -0.110 4.874 1.00 50.53 209 PRO A C 1
ATOM 1657 O O . PRO A 1 209 ? 25.438 0.477 5.822 1.00 50.53 209 PRO A O 1
ATOM 1660 N N . ASN A 1 210 ? 25.938 0.436 3.657 1.00 55.53 210 ASN A N 1
ATOM 1661 C CA . ASN A 1 210 ? 25.081 1.587 3.375 1.00 55.53 210 ASN A CA 1
ATOM 1662 C C . ASN A 1 210 ? 23.604 1.165 3.320 1.00 55.53 210 ASN A C 1
ATOM 1664 O O . ASN A 1 210 ? 23.287 0.143 2.712 1.00 55.53 210 ASN A O 1
ATOM 1668 N N . ASN A 1 211 ? 22.737 1.969 3.941 1.00 62.16 211 ASN A N 1
ATOM 1669 C CA . ASN A 1 211 ? 21.296 1.726 4.013 1.00 62.16 211 ASN A CA 1
ATOM 1670 C C . ASN A 1 211 ? 20.669 1.703 2.609 1.00 62.16 211 ASN A C 1
ATOM 1672 O O . ASN A 1 211 ? 20.884 2.626 1.818 1.00 62.16 211 ASN A O 1
ATOM 1676 N N . GLY A 1 212 ? 19.886 0.664 2.333 1.00 72.50 212 GLY A N 1
ATOM 1677 C CA . GLY A 1 212 ? 19.001 0.555 1.180 1.00 72.50 212 GLY A CA 1
ATOM 1678 C C . GLY A 1 212 ? 17.870 1.583 1.212 1.00 72.50 212 GLY A C 1
ATOM 1679 O O . GLY A 1 212 ? 17.645 2.270 2.213 1.00 72.50 212 GLY A O 1
ATOM 1680 N N . GLY A 1 213 ? 17.147 1.685 0.100 1.00 80.12 213 GLY A N 1
ATOM 1681 C CA . GLY A 1 213 ? 15.901 2.448 0.031 1.00 80.12 213 GLY A CA 1
ATOM 1682 C C . GLY A 1 213 ? 14.811 1.736 0.817 1.00 80.12 213 GLY A C 1
ATOM 1683 O O . GLY A 1 213 ? 14.974 0.579 1.195 1.00 80.12 213 GLY A O 1
ATOM 1684 N N . ILE A 1 214 ? 13.702 2.415 1.070 1.00 86.62 214 ILE A N 1
ATOM 1685 C CA . ILE A 1 214 ? 12.519 1.794 1.668 1.00 86.62 214 ILE A CA 1
ATOM 1686 C C . ILE A 1 214 ? 11.437 1.714 0.593 1.00 86.62 214 ILE A C 1
ATOM 1688 O O . ILE A 1 214 ? 11.265 2.668 -0.160 1.00 86.62 214 ILE A O 1
ATOM 1692 N N . THR A 1 215 ? 10.742 0.579 0.502 1.00 83.31 215 THR A N 1
ATOM 1693 C CA . THR A 1 215 ? 9.669 0.364 -0.489 1.00 83.31 215 THR A CA 1
ATOM 1694 C C . THR A 1 215 ? 8.424 -0.231 0.148 1.00 83.31 215 THR A C 1
ATOM 1696 O O . THR A 1 215 ? 7.451 0.492 0.346 1.00 83.31 215 THR A O 1
ATOM 1699 N N . GLY A 1 216 ? 8.471 -1.521 0.497 1.00 84.62 216 GLY A N 1
ATOM 1700 C CA . GLY A 1 216 ? 7.370 -2.217 1.144 1.00 84.62 216 GLY A CA 1
ATOM 1701 C C . GLY A 1 216 ? 7.012 -1.536 2.457 1.00 84.62 216 GLY A C 1
ATOM 1702 O O . GLY A 1 216 ? 7.907 -1.151 3.212 1.00 84.62 216 GLY A O 1
ATOM 1703 N N . LEU A 1 217 ? 5.715 -1.390 2.701 1.00 91.62 217 LEU A N 1
ATOM 1704 C CA . LEU A 1 217 ? 5.151 -0.782 3.895 1.00 91.62 217 LEU A CA 1
ATOM 1705 C C . LEU A 1 217 ? 3.977 -1.635 4.357 1.00 91.62 217 LEU A C 1
ATOM 1707 O O . LEU A 1 217 ? 3.101 -1.953 3.559 1.00 91.62 217 LEU A O 1
ATOM 1711 N N . THR A 1 218 ? 3.962 -1.958 5.641 1.00 93.12 218 THR A N 1
ATOM 1712 C CA . THR A 1 218 ? 2.772 -2.428 6.342 1.00 93.12 218 THR A CA 1
ATOM 1713 C C . THR A 1 218 ? 2.763 -1.851 7.754 1.00 93.12 218 THR A C 1
ATOM 1715 O O . THR A 1 218 ? 3.813 -1.496 8.293 1.00 93.12 218 THR A O 1
ATOM 1718 N N . VAL A 1 219 ? 1.584 -1.718 8.338 1.00 95.19 219 VAL A N 1
ATOM 1719 C CA . VAL A 1 219 ? 1.339 -1.040 9.599 1.00 95.19 219 VAL A CA 1
ATOM 1720 C C . VAL A 1 219 ? 0.595 -1.980 10.534 1.00 95.19 219 VAL A C 1
ATOM 1722 O O . VAL A 1 219 ? -0.462 -2.510 10.197 1.00 95.19 219 VAL A O 1
ATOM 1725 N N . CYS A 1 220 ? 1.151 -2.185 11.723 1.00 93.50 220 CYS A N 1
ATOM 1726 C CA . CYS A 1 220 ? 0.567 -3.041 12.752 1.00 93.50 220 CYS A CA 1
ATOM 1727 C C . CYS A 1 220 ? 1.135 -2.703 14.130 1.00 93.50 220 CYS A C 1
ATOM 1729 O O . CYS A 1 220 ? 2.236 -2.174 14.221 1.00 93.50 220 CYS A O 1
ATOM 1731 N N . ASP A 1 221 ? 0.413 -3.057 15.190 1.00 93.50 221 ASP A N 1
ATOM 1732 C CA . ASP A 1 221 ? 0.944 -3.087 16.559 1.00 93.50 221 ASP A CA 1
ATOM 1733 C C . ASP A 1 221 ? 1.865 -4.305 16.699 1.00 93.50 221 ASP A C 1
ATOM 1735 O O . ASP A 1 221 ? 1.416 -5.412 17.010 1.00 93.50 221 ASP A O 1
ATOM 1739 N N . PHE A 1 222 ? 3.135 -4.135 16.324 1.00 92.19 222 PHE A N 1
ATOM 1740 C CA . PHE A 1 222 ? 4.054 -5.260 16.181 1.00 92.19 222 PHE A CA 1
ATOM 1741 C C . PHE A 1 222 ? 4.627 -5.708 17.526 1.00 92.19 222 PHE A C 1
ATOM 1743 O O . PHE A 1 222 ? 4.864 -6.901 17.727 1.00 92.19 222 PHE A O 1
ATOM 1750 N N . ASP A 1 223 ? 4.872 -4.778 18.450 1.00 91.25 223 ASP A N 1
ATOM 1751 C CA . ASP A 1 223 ? 5.427 -5.098 19.766 1.00 91.25 223 ASP A CA 1
ATOM 1752 C C . ASP A 1 223 ? 4.387 -5.218 20.896 1.00 91.25 223 ASP A C 1
ATOM 1754 O O . ASP A 1 223 ? 4.732 -5.644 22.008 1.00 91.25 223 ASP A O 1
ATOM 1758 N N . GLY A 1 224 ? 3.109 -4.992 20.583 1.00 91.38 224 GLY A N 1
ATOM 1759 C CA . GLY A 1 224 ? 1.970 -5.252 21.457 1.00 91.38 224 GLY A CA 1
ATOM 1760 C C . GLY A 1 224 ? 1.751 -4.172 22.512 1.00 91.38 224 GLY A C 1
ATOM 1761 O O . GLY A 1 224 ? 1.158 -4.461 23.562 1.00 91.38 224 GLY A O 1
ATOM 1762 N N . ASP A 1 225 ? 2.265 -2.962 22.296 1.00 92.38 225 ASP A N 1
ATOM 1763 C CA . ASP A 1 225 ? 2.122 -1.840 23.220 1.00 92.38 225 ASP A CA 1
ATOM 1764 C C . ASP A 1 225 ? 0.827 -1.028 23.008 1.00 92.38 225 ASP A C 1
ATOM 1766 O O . ASP A 1 225 ? 0.430 -0.235 23.877 1.00 92.38 225 ASP A O 1
ATOM 1770 N N . GLY A 1 226 ? 0.099 -1.330 21.929 1.00 90.75 226 GLY A N 1
ATOM 1771 C CA . GLY A 1 226 ? -1.198 -0.760 21.596 1.00 90.75 226 GLY A CA 1
ATOM 1772 C C . GLY A 1 226 ? -1.142 0.430 20.645 1.00 90.75 226 GLY A C 1
ATOM 1773 O O . GLY A 1 226 ? -2.207 0.997 20.367 1.00 90.75 226 GLY A O 1
ATOM 1774 N N . ASP A 1 227 ? 0.033 0.828 20.161 1.00 92.75 227 ASP A N 1
ATOM 1775 C CA . ASP A 1 227 ? 0.162 1.760 19.051 1.00 92.75 227 ASP A CA 1
ATOM 1776 C C . ASP A 1 227 ? 0.568 1.063 17.739 1.00 92.75 227 ASP A C 1
ATOM 1778 O O . ASP A 1 227 ? 0.787 -0.139 17.682 1.00 92.75 227 ASP A O 1
ATOM 1782 N N . MET A 1 228 ? 0.454 1.786 16.624 1.00 94.75 228 MET A N 1
ATOM 1783 C CA . MET A 1 228 ? 0.656 1.216 15.289 1.00 94.75 228 MET A CA 1
ATOM 1784 C C . MET A 1 228 ? 2.059 1.560 14.795 1.00 94.75 228 MET A C 1
ATOM 1786 O O . MET A 1 228 ? 2.339 2.729 14.506 1.00 94.75 228 MET A O 1
ATOM 1790 N N . ASP A 1 229 ? 2.896 0.537 14.648 1.00 95.38 229 ASP A N 1
ATOM 1791 C CA . ASP A 1 229 ? 4.256 0.609 14.126 1.00 95.38 229 ASP A CA 1
ATOM 1792 C C . ASP A 1 229 ? 4.297 0.480 12.612 1.00 95.38 229 ASP A C 1
ATOM 1794 O O . ASP A 1 229 ? 3.457 -0.172 11.988 1.00 95.38 229 ASP A O 1
ATOM 1798 N N . PHE A 1 230 ? 5.323 1.071 11.999 1.00 95.94 230 PHE A N 1
ATOM 1799 C CA . PHE A 1 230 ? 5.517 0.985 10.555 1.00 95.94 230 PHE A CA 1
ATOM 1800 C C . PHE A 1 230 ? 6.621 -0.016 10.248 1.00 95.94 230 PHE A C 1
ATOM 1802 O O . PHE A 1 230 ? 7.794 0.214 10.554 1.00 95.94 230 PHE A O 1
ATOM 1809 N N . ILE A 1 231 ? 6.249 -1.113 9.602 1.00 94.94 231 ILE A N 1
ATOM 1810 C CA . ILE A 1 231 ? 7.163 -2.151 9.151 1.00 94.94 231 ILE A CA 1
ATOM 1811 C C . ILE A 1 231 ? 7.489 -1.911 7.686 1.00 94.94 231 ILE A C 1
ATOM 1813 O O . ILE A 1 231 ? 6.610 -1.736 6.843 1.00 94.94 231 ILE A O 1
ATOM 1817 N N . VAL A 1 232 ? 8.780 -1.896 7.385 1.00 92.56 232 VAL A N 1
ATOM 1818 C CA . VAL A 1 232 ? 9.290 -1.509 6.082 1.00 92.56 232 VAL A CA 1
ATOM 1819 C C . VAL A 1 232 ? 10.291 -2.501 5.521 1.00 92.56 232 VAL A C 1
ATOM 1821 O O . VAL A 1 232 ? 11.117 -3.074 6.236 1.00 92.56 232 VAL A O 1
ATOM 1824 N N . GLY A 1 233 ? 10.230 -2.670 4.206 1.00 88.25 233 GLY A N 1
ATOM 1825 C CA . GLY A 1 233 ? 11.165 -3.483 3.449 1.00 88.25 233 GLY A CA 1
ATOM 1826 C C . GLY A 1 233 ? 12.306 -2.654 2.867 1.00 88.25 233 GLY A C 1
ATOM 1827 O O . GLY A 1 233 ? 12.089 -1.610 2.243 1.00 88.25 233 GLY A O 1
ATOM 1828 N N . GLU A 1 234 ? 13.537 -3.126 3.062 1.00 83.69 234 GLU A N 1
ATOM 1829 C CA . GLU A 1 234 ? 14.727 -2.521 2.474 1.00 83.69 234 GLU A CA 1
ATOM 1830 C C . GLU A 1 234 ? 14.929 -2.972 1.016 1.00 83.69 234 GLU A C 1
ATOM 1832 O O . GLU A 1 234 ? 15.058 -4.164 0.723 1.00 83.69 234 GLU A O 1
ATOM 1837 N N . MET A 1 235 ? 15.008 -2.011 0.095 1.00 77.56 235 MET A N 1
ATOM 1838 C CA . MET A 1 235 ? 15.194 -2.228 -1.341 1.00 77.56 235 MET A CA 1
ATOM 1839 C C . MET A 1 235 ? 16.609 -1.858 -1.805 1.00 77.56 235 MET A C 1
ATOM 1841 O O . MET A 1 235 ? 17.205 -0.879 -1.348 1.00 77.56 235 MET A O 1
ATOM 1845 N N . PHE A 1 236 ? 17.111 -2.606 -2.792 1.00 72.81 236 PHE A N 1
ATOM 1846 C CA . PHE A 1 236 ? 18.343 -2.314 -3.524 1.00 72.81 236 PHE A CA 1
ATOM 1847 C C . PHE A 1 236 ? 18.148 -2.536 -5.029 1.00 72.81 236 PHE A C 1
ATOM 1849 O O . PHE A 1 236 ? 17.339 -3.366 -5.451 1.00 72.81 236 PHE A O 1
ATOM 1856 N N . TYR A 1 237 ? 18.942 -1.841 -5.848 1.00 63.31 237 TYR A N 1
ATOM 1857 C CA . TYR A 1 237 ? 18.952 -2.058 -7.293 1.00 63.31 237 TYR A CA 1
ATOM 1858 C C . TYR A 1 237 ? 19.985 -3.123 -7.704 1.00 63.31 237 TYR A C 1
ATOM 1860 O O . TYR A 1 237 ? 21.182 -2.979 -7.452 1.00 63.31 237 TYR A O 1
ATOM 1868 N N . GLY A 1 238 ? 19.515 -4.158 -8.404 1.00 59.59 238 GLY A N 1
ATOM 1869 C CA . GLY A 1 238 ? 20.302 -5.292 -8.908 1.00 59.59 238 GLY A CA 1
ATOM 1870 C C . GLY A 1 238 ? 20.477 -6.447 -7.912 1.00 59.59 238 GLY A C 1
ATOM 1871 O O . GLY A 1 238 ? 20.116 -6.338 -6.744 1.00 59.59 238 GLY A O 1
ATOM 1872 N N . ASP A 1 239 ? 21.062 -7.558 -8.380 1.00 55.47 239 ASP A N 1
ATOM 1873 C CA . ASP A 1 239 ? 21.474 -8.660 -7.503 1.00 55.47 239 ASP A CA 1
ATOM 1874 C C . ASP A 1 239 ? 22.593 -8.166 -6.581 1.00 55.47 239 ASP A C 1
ATOM 1876 O O . ASP A 1 239 ? 23.756 -8.035 -6.984 1.00 55.47 239 ASP A O 1
ATOM 1880 N N . SER A 1 240 ? 22.247 -7.875 -5.332 1.00 57.00 240 SER A N 1
ATOM 1881 C CA . SER A 1 240 ? 23.236 -7.573 -4.314 1.00 57.00 240 SER A CA 1
ATOM 1882 C C . SER A 1 240 ? 23.721 -8.887 -3.695 1.00 57.00 240 SER A C 1
ATOM 1884 O O . SER A 1 240 ? 22.914 -9.690 -3.235 1.00 57.00 240 SER A O 1
ATOM 1886 N N . PRO A 1 241 ? 25.039 -9.142 -3.605 1.00 51.97 241 PRO A N 1
ATOM 1887 C CA . PRO A 1 241 ? 25.541 -10.201 -2.732 1.00 51.97 241 PRO A CA 1
ATOM 1888 C C . PRO A 1 241 ? 25.350 -9.854 -1.242 1.00 51.97 241 PRO A C 1
ATOM 1890 O O . PRO A 1 241 ? 25.680 -10.675 -0.387 1.00 51.97 241 PRO A O 1
ATOM 1893 N N . ALA A 1 242 ? 24.904 -8.631 -0.926 1.00 60.28 242 ALA A N 1
ATOM 1894 C CA . ALA A 1 242 ? 24.608 -8.183 0.428 1.00 60.28 242 ALA A CA 1
ATOM 1895 C C . ALA A 1 242 ? 23.190 -8.570 0.849 1.00 60.28 242 ALA A C 1
ATOM 1897 O O . ALA A 1 242 ? 22.400 -9.033 0.037 1.00 60.28 242 ALA A O 1
ATOM 1898 N N . SER A 1 243 ? 22.904 -8.414 2.134 1.00 70.19 243 SER A N 1
ATOM 1899 C CA . SER A 1 243 ? 21.626 -8.764 2.726 1.00 70.19 243 SER A CA 1
ATOM 1900 C C . SER A 1 243 ? 20.486 -7.814 2.356 1.00 70.19 243 SER A C 1
ATOM 1902 O O . SER A 1 243 ? 20.733 -6.706 1.895 1.00 70.19 243 SER A O 1
ATOM 1904 N N . CYS A 1 244 ? 19.245 -8.237 2.589 1.00 77.62 244 CYS A N 1
ATOM 1905 C CA . CYS A 1 244 ? 18.079 -7.353 2.681 1.00 77.62 244 CYS A CA 1
ATOM 1906 C C . CYS A 1 244 ? 17.476 -7.448 4.080 1.00 77.62 244 CYS A C 1
ATOM 1908 O O . CYS A 1 244 ? 17.576 -8.508 4.709 1.00 77.62 244 CYS A O 1
ATOM 1910 N N . ALA A 1 245 ? 16.844 -6.370 4.538 1.00 83.69 245 ALA A N 1
ATOM 1911 C CA . ALA A 1 245 ? 16.250 -6.305 5.862 1.00 83.69 245 ALA A CA 1
ATOM 1912 C C . ALA A 1 245 ? 14.743 -6.021 5.844 1.00 83.69 245 ALA A C 1
ATOM 1914 O O . ALA A 1 245 ? 14.231 -5.336 4.954 1.00 83.69 245 ALA A O 1
ATOM 1915 N N . ILE A 1 246 ? 14.065 -6.520 6.879 1.00 88.50 246 ILE A N 1
ATOM 1916 C CA . ILE A 1 246 ? 12.798 -5.960 7.358 1.00 88.50 246 ILE A CA 1
ATOM 1917 C C . ILE A 1 246 ? 13.129 -5.113 8.575 1.00 88.50 246 ILE A C 1
ATOM 1919 O O . ILE A 1 246 ? 13.870 -5.543 9.468 1.00 88.50 246 ILE A O 1
ATOM 1923 N N . GLN A 1 247 ? 12.608 -3.897 8.595 1.00 92.19 247 GLN A N 1
ATOM 1924 C CA . GLN A 1 247 ? 12.894 -2.927 9.635 1.00 92.19 247 GLN A CA 1
ATOM 1925 C C . GLN A 1 247 ? 11.595 -2.312 10.145 1.00 92.19 247 GLN A C 1
ATOM 1927 O O . GLN A 1 247 ? 10.589 -2.307 9.451 1.00 92.19 247 GLN A O 1
ATOM 1932 N N . MET A 1 248 ? 11.631 -1.780 11.355 1.00 95.00 248 MET A N 1
ATOM 1933 C CA . MET A 1 248 ? 10.494 -1.177 12.037 1.00 95.00 248 MET A CA 1
ATOM 1934 C C . MET A 1 248 ? 10.822 0.264 12.411 1.00 95.00 248 MET A C 1
ATOM 1936 O O . MET A 1 248 ? 11.922 0.559 12.896 1.00 95.00 248 MET A O 1
ATOM 1940 N N . ILE A 1 249 ? 9.863 1.154 12.182 1.00 95.88 249 ILE A N 1
ATOM 1941 C CA . ILE A 1 249 ? 9.821 2.507 12.727 1.00 95.88 249 ILE A CA 1
ATOM 1942 C C . ILE A 1 249 ? 8.822 2.458 13.876 1.00 95.88 249 ILE A C 1
ATOM 1944 O O . ILE A 1 249 ? 7.616 2.431 13.646 1.00 95.88 249 ILE A O 1
ATOM 1948 N N . GLU A 1 250 ? 9.355 2.427 15.093 1.00 96.19 250 GLU A N 1
ATOM 1949 C CA . GLU A 1 250 ? 8.554 2.362 16.314 1.00 96.19 250 GLU A CA 1
ATOM 1950 C C . GLU A 1 250 ? 7.787 3.670 16.508 1.00 96.19 250 GLU A C 1
ATOM 1952 O O . GLU A 1 250 ? 8.370 4.769 16.408 1.00 96.19 250 GLU A O 1
ATOM 1957 N N . ARG A 1 251 ? 6.491 3.575 16.790 1.00 95.06 251 ARG A N 1
ATOM 1958 C CA . ARG A 1 251 ? 5.749 4.721 17.295 1.00 95.06 251 ARG A CA 1
ATOM 1959 C C . ARG A 1 251 ? 5.962 4.784 18.807 1.00 95.06 251 ARG A C 1
ATOM 1961 O O . ARG A 1 251 ? 5.983 3.804 19.518 1.00 95.06 251 ARG A O 1
ATOM 1968 N N . LEU A 1 252 ? 6.298 5.978 19.294 1.00 92.44 252 LEU A N 1
ATOM 1969 C CA . LEU A 1 252 ? 6.637 6.189 20.711 1.00 92.44 252 LEU A CA 1
ATOM 1970 C C . LEU A 1 252 ? 5.489 6.859 21.472 1.00 92.44 252 LEU A C 1
ATOM 1972 O O . LEU A 1 252 ? 5.500 6.965 22.699 1.00 92.44 252 LEU A O 1
ATOM 1976 N N . SER A 1 253 ? 4.581 7.484 20.722 1.00 88.44 253 SER A N 1
ATOM 1977 C CA . SER A 1 253 ? 3.322 8.069 21.175 1.00 88.44 253 SER A CA 1
ATOM 1978 C C . SER A 1 253 ? 2.532 8.574 19.964 1.00 88.44 253 SER A C 1
ATOM 1980 O O . SER A 1 253 ? 3.068 8.708 18.861 1.00 88.44 253 SER A O 1
ATOM 1982 N N . ALA A 1 254 ? 1.294 9.024 20.196 1.00 81.00 254 ALA A N 1
ATOM 1983 C CA . ALA A 1 254 ? 0.408 9.581 19.169 1.00 81.00 254 ALA A CA 1
ATOM 1984 C C . ALA A 1 254 ? 1.086 10.560 18.184 1.00 81.00 254 ALA A C 1
ATOM 1986 O O . ALA A 1 254 ? 0.763 10.570 16.997 1.00 81.00 254 ALA A O 1
ATOM 1987 N N . ASN A 1 255 ? 2.048 11.366 18.654 1.00 80.94 255 ASN A N 1
ATOM 1988 C CA . ASN A 1 255 ? 2.713 12.385 17.844 1.00 80.94 255 ASN A CA 1
ATOM 1989 C C . ASN A 1 255 ? 4.213 12.173 17.621 1.00 80.94 255 ASN A C 1
ATOM 1991 O O . ASN A 1 255 ? 4.817 12.991 16.923 1.00 80.94 255 ASN A O 1
ATOM 1995 N N . GLN A 1 256 ? 4.807 11.102 18.137 1.00 89.94 256 GLN A N 1
ATOM 1996 C CA . GLN A 1 256 ? 6.253 10.908 18.112 1.00 89.94 256 GLN A CA 1
ATOM 1997 C C . GLN A 1 256 ? 6.619 9.543 17.538 1.00 89.94 256 GLN A C 1
ATOM 1999 O O . GLN A 1 256 ? 6.111 8.526 17.990 1.00 89.94 256 GLN A O 1
ATOM 2004 N N . TRP A 1 257 ? 7.557 9.553 16.598 1.00 94.69 257 TRP A N 1
ATOM 2005 C CA . TRP A 1 257 ? 8.151 8.363 15.998 1.00 94.69 257 TRP A CA 1
ATOM 2006 C C . TRP A 1 257 ? 9.606 8.224 16.438 1.00 94.69 257 TRP A C 1
ATOM 2008 O O . TRP A 1 257 ? 10.275 9.228 16.727 1.00 94.69 257 TRP A O 1
ATOM 2018 N N . ALA A 1 258 ? 10.106 6.995 16.479 1.00 93.62 258 ALA A N 1
ATOM 2019 C CA . ALA A 1 258 ? 11.524 6.732 16.633 1.00 93.62 258 ALA A CA 1
ATOM 2020 C C . ALA A 1 258 ? 12.313 7.321 15.454 1.00 93.62 258 ALA A C 1
ATOM 2022 O O . ALA A 1 258 ? 11.878 7.333 14.305 1.00 93.62 258 ALA A O 1
ATOM 2023 N N . THR A 1 259 ? 13.514 7.823 15.738 1.00 88.81 259 THR A N 1
ATOM 2024 C CA . THR A 1 259 ? 14.406 8.390 14.711 1.00 88.81 259 THR A CA 1
ATOM 2025 C C . THR A 1 259 ? 15.376 7.364 14.128 1.00 88.81 259 THR A C 1
ATOM 2027 O O . THR A 1 259 ? 16.117 7.668 13.194 1.00 88.81 259 THR A O 1
ATOM 2030 N N . SER A 1 260 ? 15.388 6.152 14.679 1.00 88.69 260 SER A N 1
ATOM 2031 C CA . SER A 1 260 ? 16.196 5.025 14.229 1.00 88.69 260 SER A CA 1
ATOM 2032 C C . SER A 1 260 ? 15.298 3.864 13.849 1.00 88.69 260 SER A C 1
ATOM 2034 O O . SER A 1 260 ? 14.310 3.613 14.532 1.00 88.69 260 SER A O 1
ATOM 2036 N N . LEU A 1 261 ? 15.701 3.117 12.825 1.00 90.19 261 LEU A N 1
ATOM 2037 C CA . LEU A 1 261 ? 15.039 1.865 12.499 1.00 90.19 261 LEU A CA 1
ATOM 2038 C C . LEU A 1 261 ? 15.515 0.739 13.410 1.00 90.19 261 LEU A C 1
ATOM 2040 O O . LEU A 1 261 ? 16.717 0.591 13.646 1.00 90.19 261 LEU A O 1
ATOM 2044 N N . LYS A 1 262 ? 14.569 -0.077 13.862 1.00 92.75 262 LYS A N 1
ATOM 2045 C CA . LYS A 1 262 ? 14.826 -1.353 14.522 1.00 92.75 262 LYS A CA 1
ATOM 2046 C C . LYS A 1 262 ? 14.875 -2.440 13.458 1.00 92.75 262 LYS A C 1
ATOM 2048 O O . LYS A 1 262 ? 13.947 -2.594 12.676 1.00 92.75 262 LYS A O 1
ATOM 2053 N N . GLU A 1 263 ? 15.976 -3.170 13.393 1.00 91.06 263 GLU A N 1
ATOM 2054 C CA . GLU A 1 263 ? 16.104 -4.307 12.485 1.00 91.06 263 GLU A CA 1
ATOM 2055 C C . GLU A 1 263 ? 15.331 -5.496 13.058 1.00 91.06 263 GLU A C 1
ATOM 2057 O O . GLU A 1 263 ? 15.604 -5.923 14.181 1.00 91.06 263 GLU A O 1
ATOM 2062 N N . LEU A 1 264 ? 14.353 -5.996 12.304 1.00 90.00 264 LEU A N 1
ATOM 2063 C CA . LEU A 1 264 ? 13.569 -7.170 12.687 1.00 90.00 264 LEU A CA 1
ATOM 2064 C C . LEU A 1 264 ? 14.157 -8.439 12.079 1.00 90.00 264 LEU A C 1
ATOM 2066 O O . LEU A 1 264 ? 14.183 -9.490 12.716 1.00 90.00 264 LEU A O 1
ATOM 2070 N N . TRP A 1 265 ? 14.670 -8.331 10.855 1.00 87.69 265 TRP A N 1
ATOM 2071 C CA . TRP A 1 265 ? 15.206 -9.468 10.130 1.00 87.69 265 TRP A CA 1
ATOM 2072 C C . TRP A 1 265 ? 16.227 -9.066 9.078 1.00 87.69 265 TRP A C 1
ATOM 2074 O O . TRP A 1 265 ? 16.125 -7.984 8.504 1.00 87.69 265 TRP A O 1
ATOM 2084 N N . VAL A 1 266 ? 17.158 -9.978 8.779 1.00 83.44 266 VAL A N 1
ATOM 2085 C CA . VAL A 1 266 ? 18.163 -9.845 7.719 1.00 83.44 266 VAL A CA 1
ATOM 2086 C C . VAL A 1 266 ? 18.379 -11.186 7.019 1.00 83.44 266 VAL A C 1
ATOM 2088 O O . VAL A 1 266 ? 18.669 -12.188 7.674 1.00 83.44 266 VAL A O 1
ATOM 2091 N N . GLY A 1 267 ? 18.328 -11.206 5.686 1.00 75.19 267 GLY A N 1
ATOM 2092 C CA . GLY A 1 267 ? 18.594 -12.408 4.885 1.00 75.19 267 GLY A CA 1
ATOM 2093 C C . GLY A 1 267 ? 19.675 -12.239 3.842 1.00 75.19 267 GLY A C 1
ATOM 2094 O O . GLY A 1 267 ? 19.952 -11.131 3.402 1.00 75.19 267 GLY A O 1
ATOM 2095 N N . THR A 1 268 ? 20.282 -13.357 3.427 1.00 72.56 268 THR A N 1
ATOM 2096 C CA . THR A 1 268 ? 21.317 -13.401 2.380 1.00 72.56 268 THR A CA 1
ATOM 2097 C C . THR A 1 268 ? 21.110 -14.596 1.434 1.00 72.56 268 THR A C 1
ATOM 2099 O O . THR A 1 268 ? 20.826 -15.692 1.922 1.00 72.56 268 THR A O 1
ATOM 2102 N N . PRO A 1 269 ? 21.305 -14.437 0.106 1.00 64.56 269 PRO A N 1
ATOM 2103 C CA . PRO A 1 269 ? 21.546 -13.178 -0.609 1.00 64.56 269 PRO A CA 1
ATOM 2104 C C . PRO A 1 269 ? 20.309 -12.265 -0.587 1.00 64.56 269 PRO A C 1
ATOM 2106 O O . PRO A 1 269 ? 19.178 -12.739 -0.569 1.00 64.56 269 PRO A O 1
ATOM 2109 N N . GLY A 1 270 ? 20.529 -10.955 -0.544 1.00 67.88 270 GLY A N 1
ATOM 2110 C CA . GLY A 1 270 ? 19.468 -9.959 -0.504 1.00 67.88 270 GLY A CA 1
ATOM 2111 C C . GLY A 1 270 ? 19.005 -9.607 -1.909 1.00 67.88 270 GLY A C 1
ATOM 2112 O O . GLY A 1 270 ? 19.780 -9.105 -2.721 1.00 67.88 270 GLY A O 1
ATOM 2113 N N . HIS A 1 271 ? 17.721 -9.826 -2.176 1.00 66.56 271 HIS A N 1
ATOM 2114 C CA . HIS A 1 271 ? 17.086 -9.413 -3.430 1.00 66.56 271 HIS A CA 1
ATOM 2115 C C . HIS A 1 271 ? 16.039 -8.307 -3.218 1.00 66.56 271 HIS A C 1
ATOM 2117 O O . HIS A 1 271 ? 15.093 -8.210 -3.988 1.00 66.56 271 HIS A O 1
ATOM 2123 N N . GLY A 1 272 ? 16.216 -7.480 -2.180 1.00 72.56 272 GLY A N 1
ATOM 2124 C CA . GLY A 1 272 ? 15.268 -6.431 -1.791 1.00 72.56 272 GLY A CA 1
ATOM 2125 C C . GLY A 1 272 ? 13.970 -6.982 -1.188 1.00 72.56 272 GLY A C 1
ATOM 2126 O O . GLY A 1 272 ? 13.475 -8.030 -1.592 1.00 72.56 272 GLY A O 1
ATOM 2127 N N . ALA A 1 273 ? 13.427 -6.273 -0.208 1.00 76.25 273 ALA A N 1
ATOM 2128 C CA . ALA A 1 273 ? 12.129 -6.542 0.395 1.00 76.25 273 ALA A CA 1
ATOM 2129 C C . ALA A 1 273 ? 11.112 -5.545 -0.178 1.00 76.25 273 ALA A C 1
ATOM 2131 O O . ALA A 1 273 ? 10.917 -4.467 0.375 1.00 76.25 273 ALA A O 1
ATOM 2132 N N . GLU A 1 274 ? 10.532 -5.865 -1.335 1.00 77.69 274 GLU A N 1
ATOM 2133 C CA . GLU A 1 274 ? 9.654 -4.935 -2.066 1.00 77.69 274 GLU A CA 1
ATOM 2134 C C . GLU A 1 274 ? 8.207 -4.982 -1.576 1.00 77.69 274 GLU A C 1
ATOM 2136 O O . GLU A 1 274 ? 7.536 -3.958 -1.528 1.00 77.69 274 GLU A O 1
ATOM 2141 N N . GLY A 1 275 ? 7.744 -6.162 -1.168 1.00 80.06 275 GLY A N 1
ATOM 2142 C CA . GLY A 1 275 ? 6.469 -6.333 -0.480 1.00 80.06 275 GLY A CA 1
ATOM 2143 C C . GLY A 1 275 ? 6.717 -6.795 0.945 1.00 80.06 275 GLY A C 1
ATOM 2144 O O . GLY A 1 275 ? 7.525 -7.704 1.158 1.00 80.06 275 GLY A O 1
ATOM 2145 N N . VAL A 1 276 ? 6.023 -6.180 1.900 1.00 83.81 276 VAL A N 1
ATOM 2146 C CA . VAL A 1 276 ? 5.975 -6.623 3.294 1.00 83.81 276 VAL A CA 1
ATOM 2147 C C . VAL A 1 276 ? 4.515 -6.648 3.726 1.00 83.81 276 VAL A C 1
ATOM 2149 O O . VAL A 1 276 ? 3.771 -5.725 3.416 1.00 83.81 276 VAL A O 1
ATOM 2152 N N . CYS A 1 277 ? 4.104 -7.712 4.401 1.00 86.94 277 CYS A N 1
ATOM 2153 C CA . CYS A 1 277 ? 2.772 -7.869 4.973 1.00 86.94 277 CYS A CA 1
ATOM 2154 C C . CYS A 1 277 ? 2.896 -8.587 6.320 1.00 86.94 277 CYS A C 1
ATOM 2156 O O . CYS A 1 277 ? 3.907 -9.248 6.570 1.00 86.94 277 CYS A O 1
ATOM 2158 N N . HIS A 1 278 ? 1.886 -8.467 7.173 1.00 86.00 278 HIS A N 1
ATOM 2159 C CA . HIS A 1 278 ? 1.840 -9.126 8.471 1.00 86.00 278 HIS A CA 1
ATOM 2160 C C . HIS A 1 278 ? 0.577 -9.984 8.592 1.00 86.00 278 HIS A C 1
ATOM 2162 O O . HIS A 1 278 ? -0.486 -9.624 8.083 1.00 86.00 278 HIS A O 1
ATOM 2168 N N . ALA A 1 279 ? 0.694 -11.131 9.252 1.00 83.94 279 ALA A N 1
ATOM 2169 C CA . ALA A 1 279 ? -0.426 -11.997 9.611 1.00 83.94 279 ALA A CA 1
ATOM 2170 C C . ALA A 1 279 ? 0.029 -12.996 10.678 1.00 83.94 279 ALA A C 1
ATOM 2172 O O . ALA A 1 279 ? 1.195 -13.349 10.707 1.00 83.94 279 ALA A O 1
ATOM 2173 N N . ASP A 1 280 ? -0.886 -13.493 11.503 1.00 80.00 280 ASP A N 1
ATOM 2174 C CA . ASP A 1 280 ? -0.647 -14.702 12.303 1.00 80.00 280 ASP A CA 1
ATOM 2175 C C . ASP A 1 280 ? -0.917 -15.926 11.409 1.00 80.00 280 ASP A C 1
ATOM 2177 O O . ASP A 1 280 ? -2.072 -16.275 11.139 1.00 80.00 280 ASP A O 1
ATOM 2181 N N . ILE A 1 281 ? 0.138 -16.492 10.825 1.00 75.12 281 ILE A N 1
ATOM 2182 C CA . ILE A 1 281 ? 0.073 -17.560 9.816 1.00 75.12 281 ILE A CA 1
ATOM 2183 C C . ILE A 1 281 ? 0.105 -18.936 10.472 1.00 75.12 281 ILE A C 1
ATOM 2185 O O . ILE A 1 281 ? -0.469 -19.892 9.931 1.00 75.12 281 ILE A O 1
ATOM 2189 N N . ASP A 1 282 ? 0.811 -19.073 11.591 1.00 73.94 282 ASP A N 1
ATOM 2190 C CA . ASP A 1 282 ? 0.961 -20.349 12.284 1.00 73.94 282 ASP A CA 1
ATOM 2191 C C . ASP A 1 282 ? -0.034 -20.561 13.439 1.00 73.94 282 ASP A C 1
ATOM 2193 O O . ASP A 1 282 ? -0.159 -21.691 13.927 1.00 73.94 282 ASP A O 1
ATOM 2197 N N . GLY A 1 283 ? -0.823 -19.537 13.774 1.00 77.81 283 GLY A N 1
ATOM 2198 C CA . GLY A 1 283 ? -1.893 -19.591 14.764 1.00 77.81 283 GLY A CA 1
ATOM 2199 C C . GLY A 1 283 ? -1.393 -19.468 16.201 1.00 77.81 283 GLY A C 1
ATOM 2200 O O . GLY A 1 283 ? -2.116 -19.842 17.135 1.00 77.81 283 GLY A O 1
ATOM 2201 N N . ASP A 1 284 ? -0.161 -19.001 16.411 1.00 82.56 284 ASP A N 1
ATOM 2202 C CA . ASP A 1 284 ? 0.426 -18.847 17.740 1.00 82.56 284 ASP A CA 1
ATOM 2203 C C . ASP A 1 284 ? 0.034 -17.538 18.445 1.00 82.56 284 ASP A C 1
ATOM 2205 O O . ASP A 1 284 ? 0.386 -17.329 19.615 1.00 82.56 284 ASP A O 1
ATOM 2209 N N . ASN A 1 285 ? -0.797 -16.718 17.789 1.00 83.81 285 ASN A N 1
ATOM 2210 C CA . ASN A 1 285 ? -1.273 -15.429 18.274 1.00 83.81 285 ASN A CA 1
ATOM 2211 C C . ASN A 1 285 ? -0.134 -14.402 18.426 1.00 83.81 285 ASN A C 1
ATOM 2213 O O . ASN A 1 285 ? -0.226 -13.481 19.248 1.00 83.81 285 ASN A O 1
ATOM 2217 N N . THR A 1 286 ? 0.926 -14.549 17.633 1.00 85.38 286 THR A N 1
ATOM 2218 C CA . THR A 1 286 ? 1.939 -13.534 17.350 1.00 85.38 286 THR A CA 1
ATOM 2219 C C . THR A 1 286 ? 1.908 -13.174 15.863 1.00 85.38 286 THR A C 1
ATOM 2221 O O . THR A 1 286 ? 1.419 -13.933 15.033 1.00 85.38 286 THR A O 1
ATOM 2224 N N . LEU A 1 287 ? 2.311 -11.947 15.523 1.00 86.69 287 LEU A N 1
ATOM 2225 C CA . LEU A 1 287 ? 2.317 -11.514 14.128 1.00 86.69 287 LEU A CA 1
ATOM 2226 C C . LEU A 1 287 ? 3.581 -12.022 13.437 1.00 86.69 287 LEU A C 1
ATOM 2228 O O . LEU A 1 287 ? 4.685 -11.619 13.803 1.00 86.69 287 LEU A O 1
ATOM 2232 N N . ASP A 1 288 ? 3.400 -12.819 12.390 1.00 84.81 288 ASP A N 1
ATOM 2233 C CA . ASP A 1 288 ? 4.459 -13.161 11.453 1.00 84.81 288 ASP A CA 1
ATOM 2234 C C . ASP A 1 288 ? 4.626 -12.063 10.400 1.00 84.81 288 ASP A C 1
ATOM 2236 O O . ASP A 1 288 ? 3.668 -11.379 10.009 1.00 84.81 288 ASP A O 1
ATOM 2240 N N . LEU A 1 289 ? 5.843 -11.941 9.865 1.00 85.19 289 LEU A N 1
ATOM 2241 C CA . LEU A 1 289 ? 6.142 -11.032 8.759 1.00 85.19 289 LEU A CA 1
ATOM 2242 C C . LEU A 1 289 ? 6.403 -11.795 7.465 1.00 85.19 289 LEU A C 1
ATOM 2244 O O . LEU A 1 289 ? 7.297 -12.633 7.381 1.00 85.19 289 LEU A O 1
ATOM 2248 N N . ILE A 1 290 ? 5.662 -11.442 6.418 1.00 83.69 290 ILE A N 1
ATOM 2249 C CA . ILE A 1 290 ? 5.787 -12.007 5.076 1.00 83.69 290 ILE A CA 1
ATOM 2250 C C . ILE A 1 290 ? 6.510 -11.005 4.186 1.00 83.69 290 ILE A C 1
ATOM 2252 O O . ILE A 1 290 ? 6.090 -9.856 4.063 1.00 83.69 290 ILE A O 1
ATOM 2256 N N . MET A 1 291 ? 7.555 -11.460 3.499 1.00 79.00 291 MET A N 1
ATOM 2257 C CA . MET A 1 291 ? 8.290 -10.663 2.516 1.00 79.00 291 MET A CA 1
ATOM 2258 C C . MET A 1 291 ? 8.182 -11.251 1.111 1.00 79.00 291 MET A C 1
ATOM 2260 O O . MET A 1 291 ? 8.265 -12.468 0.930 1.00 79.00 291 MET A O 1
ATOM 2264 N N . THR A 1 292 ? 8.141 -10.378 0.102 1.00 76.44 292 THR A N 1
ATOM 2265 C CA . THR A 1 292 ? 8.424 -10.724 -1.300 1.00 76.44 292 THR A CA 1
ATOM 2266 C C . THR A 1 292 ? 9.522 -9.847 -1.898 1.00 76.44 292 THR A C 1
ATOM 2268 O O . THR A 1 292 ? 9.567 -8.640 -1.656 1.00 76.44 292 THR A O 1
ATOM 2271 N N . SER A 1 293 ? 10.374 -10.444 -2.736 1.00 73.94 293 SER A N 1
ATOM 2272 C CA . SER A 1 293 ? 11.404 -9.738 -3.515 1.00 73.94 293 SER A CA 1
ATOM 2273 C C . SER A 1 293 ? 11.000 -9.549 -4.983 1.00 73.94 293 SER A C 1
ATOM 2275 O O . SER A 1 293 ? 10.416 -10.449 -5.590 1.00 73.94 293 SER A O 1
ATOM 2277 N N . GLY A 1 294 ? 11.339 -8.394 -5.571 1.00 62.81 294 GLY A N 1
ATOM 2278 C CA . GLY A 1 294 ? 10.976 -8.027 -6.952 1.00 62.81 294 GLY A CA 1
ATOM 2279 C C . GLY A 1 294 ? 11.993 -8.389 -8.036 1.00 62.81 294 GLY A C 1
ATOM 2280 O O . GLY A 1 294 ? 11.832 -8.036 -9.206 1.00 62.81 294 GLY A O 1
ATOM 2281 N N . HIS A 1 295 ? 13.064 -9.107 -7.693 1.00 65.19 295 HIS A N 1
ATOM 2282 C CA . HIS A 1 295 ? 14.137 -9.417 -8.644 1.00 65.19 295 HIS A CA 1
ATOM 2283 C C . HIS A 1 295 ? 13.903 -10.698 -9.448 1.00 65.19 295 HIS A C 1
ATOM 2285 O O . HIS A 1 295 ? 12.994 -11.488 -9.209 1.00 65.19 295 HIS A O 1
ATOM 2291 N N . SER A 1 296 ? 14.771 -10.927 -10.439 1.00 55.84 296 SER A N 1
ATOM 2292 C CA . SER A 1 296 ? 14.691 -12.094 -11.333 1.00 55.84 296 SER A CA 1
ATOM 2293 C C . SER A 1 296 ? 14.813 -13.455 -10.632 1.00 55.84 296 SER A C 1
ATOM 2295 O O . SER A 1 296 ? 14.412 -14.465 -11.211 1.00 55.84 296 SER A O 1
ATOM 2297 N N . ASN A 1 297 ? 15.301 -13.456 -9.389 1.00 60.53 297 ASN A N 1
ATOM 2298 C CA . ASN A 1 297 ? 15.289 -14.583 -8.464 1.00 60.53 297 ASN A CA 1
ATOM 2299 C C . ASN A 1 297 ? 14.314 -14.281 -7.326 1.00 60.53 297 ASN A C 1
ATOM 2301 O O . ASN A 1 297 ? 14.735 -14.136 -6.182 1.00 60.53 297 ASN A O 1
ATOM 2305 N N . ALA A 1 298 ? 13.033 -14.122 -7.652 1.00 60.59 298 ALA A N 1
ATOM 2306 C CA . ALA A 1 298 ? 12.016 -13.895 -6.642 1.00 60.59 298 ALA A CA 1
ATOM 2307 C C . ALA A 1 298 ? 12.070 -15.019 -5.587 1.00 60.59 298 ALA A C 1
ATOM 2309 O O . ALA A 1 298 ? 12.281 -16.194 -5.902 1.00 60.59 298 ALA A O 1
ATOM 2310 N N . TRP A 1 299 ? 11.945 -14.624 -4.327 1.00 62.19 299 TRP A N 1
ATOM 2311 C CA . TRP A 1 299 ? 11.851 -15.475 -3.145 1.00 62.19 299 TRP A CA 1
ATOM 2312 C C . TRP A 1 299 ? 11.019 -14.754 -2.087 1.00 62.19 299 TRP A C 1
ATOM 2314 O O . TRP A 1 299 ? 10.826 -13.533 -2.149 1.00 62.19 299 TRP A O 1
ATOM 2324 N N . SER A 1 300 ? 10.525 -15.534 -1.137 1.00 63.41 300 SER A N 1
ATOM 2325 C CA . SER A 1 300 ? 9.671 -15.082 -0.052 1.00 63.41 300 SER A CA 1
ATOM 2326 C C . SER A 1 300 ? 10.031 -15.815 1.23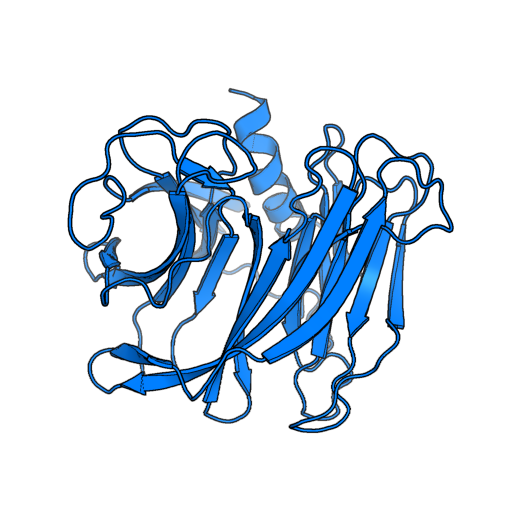6 1.00 63.41 300 SER A C 1
ATOM 2328 O O . SER A 1 300 ? 10.527 -16.946 1.205 1.00 63.41 300 SER A O 1
ATOM 2330 N N . VAL A 1 301 ? 9.824 -15.150 2.369 1.00 67.56 301 VAL A N 1
ATOM 2331 C CA . VAL A 1 301 ? 10.093 -15.684 3.708 1.00 67.56 301 VAL A CA 1
ATOM 2332 C C . VAL A 1 301 ? 8.989 -15.249 4.658 1.00 67.56 301 VAL A C 1
ATOM 2334 O O . VAL A 1 301 ? 8.421 -14.172 4.484 1.00 67.56 301 VAL A O 1
ATOM 2337 N N . VAL A 1 302 ? 8.702 -16.121 5.620 1.00 71.88 302 VAL A N 1
ATOM 2338 C CA . VAL A 1 302 ? 7.935 -15.813 6.825 1.00 71.88 302 VAL A CA 1
ATOM 2339 C C . VAL A 1 302 ? 8.945 -15.765 7.964 1.00 71.88 302 VAL A C 1
ATOM 2341 O O . VAL A 1 302 ? 9.768 -16.684 8.074 1.00 71.88 302 VAL A O 1
ATOM 2344 N N . VAL A 1 303 ? 8.946 -14.672 8.717 1.00 65.19 303 VAL A N 1
ATOM 2345 C CA . VAL A 1 303 ? 9.866 -14.423 9.832 1.00 65.19 303 VAL A CA 1
ATOM 2346 C C . VAL A 1 303 ? 9.093 -14.337 11.126 1.00 65.19 303 VAL A C 1
ATOM 2348 O O . VAL A 1 303 ? 8.067 -13.621 11.099 1.00 65.19 303 VAL A O 1
#